Protein AF-A0A848MJF4-F1 (afdb_monomer_lite)

Secondary structure (DSSP, 8-state):
---------------SS-------------HHHHHHHHHHHHHHHHHHHHHHHHHHHHHHHHHHHHHTTSHHHHHHHHHHHHHHHHHHHHHHHHHHHHHHHHHHS---HHHHHHHHHHHHHHHHHHHHHHHHHHHHHT-PPPP--HHHHHHHHHTT-TTHHHHHHHHHHHHHHHHHHHHHH-SSTTTTHHHHHHHHHHHHHHHHHHHHHHHHHHHHHHHHHHHS-TTTTTTTHHHHHT-SSHHHHHHHHHHHHHHHHHHHHHHHHHHHHHHHHHHHHTS---SHHHHHHHHHHHHHHHHHHHHHHHHHHHHHHHTTPPPHHHHHHTS------HHHHHH---

Radius of gyration: 33.73 Å; chains: 1; bounding box: 68×68×114 Å

Foldseek 3Di:
DDPDDDPDPLPPPPPDPPPDPDDDDDDPPPLVVVLVVLVVCLVVLVVLLVLLLVLLLLLLLLLLLLVCVFPVNLVVVLVVLLVVLVVVLVVLVVVLVVLVVVCVVPDDPVVNVVSVVVSVVSVVVSVLSVVLSVLSVPDDQDGQPSVVLLVCSLLVHSCNLVSLVVSLVSLVVSLVSCCSRPPDHCPPSVVSVVSSVSSVVSSVSVVVQLVVLSVVVVVCVVPPDCPLCVVVVLVLVLQSGSSLNSNSVSVSSVLVSVLSVLVVQLVVLVVLLVVLVPDDPPDPVSVVSNVVSVVSNVVSVVVNVVSVVVVVVSSVDHGPSVVSSPDNDDDDDPVSVVSSPD

Sequence (342 aa):
MDLGRVNFSLVSCELSKVALPVKSNGVEVNADDNRQYIEARAAEWQAKEKIVMRVVREMSAWINAAKCYASPGQEQVLAILLLQYNNKVEQLSREVDAITQQLKNNPSKVDKRRYLNERIRKNCLLTQLINKRIKIKTYDHPGLDIVGLEHAFIYTSPRFFYSLNKIITSLGQFKTFLAAVEMEAGFFSGPLNTLIVQMEKLKSEWQSMVEKSCQSNKTIQQKMPGAYFKKYDSYLQKASGSIDLLYRHSKALNDFKEYNSLCFELSRTKENYHNVRQLRDKSPHLRTLKSKLLNDYLLADAKLVEQNEKWQKNLEEPGLIASLVAKPSYMVSRRGKQLLQC

Organism: NCBI:txid2703884

Structure (mmCIF, N/CA/C/O backbone):
data_AF-A0A848MJF4-F1
#
_entry.id   AF-A0A848MJF4-F1
#
loop_
_atom_site.group_PDB
_atom_site.id
_atom_site.type_symbol
_atom_site.label_atom_id
_atom_site.label_alt_id
_atom_site.label_comp_id
_atom_site.label_asym_id
_atom_site.label_entity_id
_atom_site.label_seq_id
_atom_site.pdbx_PDB_ins_code
_atom_site.Cartn_x
_atom_site.Cartn_y
_atom_site.Cartn_z
_atom_site.occupancy
_atom_site.B_iso_or_equiv
_atom_site.auth_seq_id
_atom_site.auth_comp_id
_atom_site.auth_asym_id
_atom_site.auth_atom_id
_atom_site.pdbx_PDB_model_num
ATOM 1 N N . MET A 1 1 ? -1.166 41.843 13.315 1.00 33.97 1 MET A N 1
ATOM 2 C CA . MET A 1 1 ? -1.216 40.444 13.782 1.00 33.97 1 MET A CA 1
ATOM 3 C C . MET A 1 1 ? -0.861 39.569 12.602 1.00 33.97 1 MET A C 1
ATOM 5 O O . MET A 1 1 ? -1.580 39.575 11.610 1.00 33.97 1 MET A O 1
ATOM 9 N N . ASP A 1 2 ? 0.308 38.947 12.688 1.00 25.39 2 ASP A N 1
ATOM 10 C CA . ASP A 1 2 ? 0.942 38.163 11.636 1.00 25.39 2 ASP A CA 1
ATOM 11 C C . ASP A 1 2 ? 0.145 36.906 11.281 1.00 25.39 2 ASP A C 1
ATOM 13 O O . ASP A 1 2 ? -0.030 36.002 12.097 1.00 25.39 2 ASP A O 1
ATOM 17 N N . LEU A 1 3 ? -0.299 36.829 10.027 1.00 26.45 3 LEU A N 1
ATOM 18 C CA . LEU A 1 3 ? -0.719 35.582 9.401 1.00 26.45 3 LEU A CA 1
ATOM 19 C C . LEU A 1 3 ? 0.539 34.882 8.884 1.00 26.45 3 LEU A C 1
ATOM 21 O O . LEU A 1 3 ? 1.062 35.202 7.815 1.00 26.45 3 LEU A O 1
ATOM 25 N N . GLY A 1 4 ? 1.041 33.944 9.687 1.00 25.25 4 GLY A N 1
ATOM 26 C CA . GLY A 1 4 ? 2.182 33.101 9.357 1.00 25.25 4 GLY A CA 1
ATOM 27 C C . GLY A 1 4 ? 1.979 32.380 8.026 1.00 25.25 4 GLY A C 1
ATOM 28 O O . GLY A 1 4 ? 1.152 31.477 7.903 1.00 25.25 4 GLY A O 1
ATOM 29 N N . ARG A 1 5 ? 2.769 32.780 7.025 1.00 27.08 5 ARG A N 1
ATOM 30 C CA . ARG A 1 5 ? 2.971 32.044 5.776 1.00 27.08 5 ARG A CA 1
ATOM 31 C C . ARG A 1 5 ? 3.557 30.674 6.110 1.00 27.08 5 ARG A C 1
ATOM 33 O O . ARG A 1 5 ? 4.750 30.548 6.374 1.00 27.08 5 ARG A O 1
ATOM 40 N N . VAL A 1 6 ? 2.723 29.641 6.078 1.00 27.14 6 VAL A N 1
ATOM 41 C CA . VAL A 1 6 ? 3.194 28.257 6.030 1.00 27.14 6 VAL A CA 1
ATOM 42 C C . VAL A 1 6 ? 3.742 28.023 4.624 1.00 27.14 6 VAL A C 1
ATOM 44 O O . VAL A 1 6 ? 2.990 27.935 3.654 1.00 27.14 6 VAL A O 1
ATOM 47 N N . ASN A 1 7 ? 5.069 27.974 4.518 1.00 25.70 7 ASN A N 1
ATOM 48 C CA . ASN A 1 7 ? 5.786 27.527 3.329 1.00 25.70 7 ASN A CA 1
ATOM 49 C C . ASN A 1 7 ? 5.421 26.064 3.045 1.00 25.70 7 ASN A C 1
ATOM 51 O O . ASN A 1 7 ? 5.999 25.144 3.619 1.00 25.70 7 ASN A O 1
ATOM 55 N N . PHE A 1 8 ? 4.469 25.843 2.143 1.00 28.97 8 PHE A N 1
ATOM 56 C CA . PHE A 1 8 ? 4.278 24.543 1.515 1.00 28.97 8 PHE A CA 1
ATOM 57 C C . PHE A 1 8 ? 5.322 24.393 0.409 1.00 28.97 8 PHE A C 1
ATOM 59 O O . PHE A 1 8 ? 5.100 24.815 -0.725 1.00 28.97 8 PHE A O 1
ATOM 66 N N . SER A 1 9 ? 6.462 23.772 0.721 1.00 28.67 9 SER A N 1
ATOM 67 C CA . SER A 1 9 ? 7.342 23.196 -0.300 1.00 28.67 9 SER A CA 1
ATOM 68 C C . SER A 1 9 ? 6.664 21.960 -0.899 1.00 28.67 9 SER A C 1
ATOM 70 O O . SER A 1 9 ? 7.014 20.810 -0.640 1.00 28.67 9 SER A O 1
ATOM 72 N N . LEU A 1 10 ? 5.636 22.205 -1.709 1.00 32.19 10 LEU A N 1
ATOM 73 C CA . LEU A 1 10 ? 5.145 21.233 -2.668 1.00 32.19 10 LEU A CA 1
ATOM 74 C C . LEU A 1 10 ? 6.291 20.973 -3.642 1.00 32.19 10 LEU A C 1
ATOM 76 O O . LEU A 1 10 ? 6.633 21.820 -4.461 1.00 32.19 10 LEU A O 1
ATOM 80 N N . VAL A 1 11 ? 6.886 19.786 -3.557 1.00 33.59 11 VAL A N 1
ATOM 81 C CA . VAL A 1 11 ? 7.708 19.228 -4.633 1.00 33.59 11 VAL A CA 1
ATOM 82 C C . VAL A 1 11 ? 6.753 18.846 -5.768 1.00 33.59 11 VAL A C 1
ATOM 84 O O . VAL A 1 11 ? 6.509 17.677 -6.053 1.00 33.59 11 VAL A O 1
ATOM 87 N N . SER A 1 12 ? 6.132 19.847 -6.390 1.00 33.62 12 SER A N 1
ATOM 88 C CA . SER A 1 12 ? 5.582 19.712 -7.726 1.00 33.62 12 SER A CA 1
ATOM 89 C C . SER A 1 12 ? 6.777 19.654 -8.660 1.00 33.62 12 SER A C 1
ATOM 91 O O . SER A 1 12 ? 7.536 20.613 -8.783 1.00 33.62 12 SER A O 1
ATOM 93 N N . CYS A 1 13 ? 6.977 18.507 -9.301 1.00 37.25 13 CYS A N 1
ATOM 94 C CA . CYS A 1 13 ? 7.811 18.451 -10.486 1.00 37.25 13 CYS A CA 1
ATOM 95 C C . CYS A 1 13 ? 7.109 19.344 -11.521 1.00 37.25 13 CYS A C 1
ATOM 97 O O . CYS A 1 13 ? 6.114 18.923 -12.105 1.00 37.25 13 CYS A O 1
ATOM 99 N N . GLU A 1 14 ? 7.535 20.603 -11.650 1.00 31.67 14 GLU A N 1
ATOM 100 C CA . GLU A 1 14 ? 6.996 21.564 -12.615 1.00 31.67 14 GLU A CA 1
ATOM 101 C C . GLU A 1 14 ? 7.296 21.070 -14.036 1.00 31.67 14 GLU A C 1
ATOM 103 O O . GLU A 1 14 ? 8.293 21.409 -14.667 1.00 31.67 14 GLU A O 1
ATOM 108 N N . LEU A 1 15 ? 6.422 20.195 -14.525 1.00 36.75 15 LEU A N 1
ATOM 109 C CA . LEU A 1 15 ? 6.343 19.734 -15.900 1.00 36.75 15 LEU A CA 1
ATOM 110 C C . LEU A 1 15 ? 5.411 20.669 -16.664 1.00 36.75 15 LEU A C 1
ATOM 112 O O . LEU A 1 15 ? 4.278 20.324 -16.964 1.00 36.75 15 LEU A O 1
ATOM 116 N N . SER A 1 16 ? 5.876 21.876 -16.959 1.00 30.64 16 SER A N 1
ATOM 117 C CA . SER A 1 16 ? 5.315 22.695 -18.037 1.00 30.64 16 SER A CA 1
ATOM 118 C C . SER A 1 16 ? 6.161 23.952 -18.171 1.00 30.64 16 SER A C 1
ATOM 120 O O . SER A 1 16 ? 6.303 24.671 -17.190 1.00 30.64 16 SER A O 1
ATOM 122 N N . LYS A 1 17 ? 6.635 24.244 -19.389 1.00 30.03 17 LYS A N 1
ATOM 123 C CA . LYS A 1 17 ? 7.375 25.456 -19.817 1.00 30.03 17 LYS A CA 1
ATOM 124 C C . LYS A 1 17 ? 8.900 25.370 -19.927 1.00 30.03 17 LYS A C 1
ATOM 126 O O . LYS A 1 17 ? 9.582 26.375 -19.766 1.00 30.03 17 LYS A O 1
ATOM 131 N N . VAL A 1 18 ? 9.435 24.235 -20.367 1.00 28.94 18 VAL A N 1
ATOM 132 C CA . VAL A 1 18 ? 10.714 24.255 -21.097 1.00 28.94 18 VAL A CA 1
ATOM 133 C C . VAL A 1 18 ? 10.534 23.530 -22.427 1.00 28.94 18 VAL A C 1
ATOM 135 O O . VAL A 1 18 ? 11.016 22.425 -22.639 1.00 28.94 18 VAL A O 1
ATOM 138 N N . ALA A 1 19 ? 9.787 24.160 -23.334 1.00 30.75 19 ALA A N 1
ATOM 139 C CA . ALA A 1 19 ? 9.946 23.887 -24.754 1.00 30.75 19 ALA A CA 1
ATOM 140 C C . ALA A 1 19 ? 11.235 24.594 -25.194 1.00 30.75 19 ALA A C 1
ATOM 142 O O . ALA A 1 19 ? 11.210 25.767 -25.561 1.00 30.75 19 ALA A O 1
ATOM 143 N N . LEU A 1 20 ? 12.378 23.913 -25.081 1.00 27.95 20 LEU A N 1
ATOM 144 C CA . LEU A 1 20 ? 13.601 24.370 -25.735 1.00 27.95 20 LEU A CA 1
ATOM 145 C C . LEU A 1 20 ? 13.600 23.829 -27.169 1.00 27.95 20 LEU A C 1
ATOM 147 O O . LEU A 1 20 ? 13.594 22.608 -27.349 1.00 27.95 20 LEU A O 1
ATOM 151 N N . PRO A 1 21 ? 13.621 24.693 -28.198 1.00 26.38 21 PRO A N 1
ATOM 152 C CA . PRO A 1 21 ? 13.847 24.254 -29.562 1.00 26.38 21 PRO A CA 1
ATOM 153 C C . PRO A 1 21 ? 15.324 23.871 -29.682 1.00 26.38 21 PRO A C 1
ATOM 155 O O . PRO A 1 21 ? 16.189 24.716 -29.913 1.00 26.38 21 PRO A O 1
ATOM 158 N N . VAL A 1 22 ? 15.642 22.594 -29.477 1.00 29.97 22 VAL A N 1
ATOM 159 C CA . VAL A 1 22 ? 17.012 22.106 -29.657 1.00 29.97 22 VAL A CA 1
ATOM 160 C C . VAL A 1 22 ? 17.251 21.903 -31.146 1.00 29.97 22 VAL A C 1
ATOM 162 O O . VAL A 1 22 ? 16.791 20.933 -31.752 1.00 29.97 22 VAL A O 1
ATOM 165 N N . LYS A 1 23 ? 17.978 22.855 -31.738 1.00 25.38 23 LYS A N 1
ATOM 166 C CA . LYS A 1 23 ? 18.562 22.720 -33.070 1.00 25.38 23 LYS A CA 1
ATOM 167 C C . LYS A 1 23 ? 19.463 21.485 -33.092 1.00 25.38 23 LYS A C 1
ATOM 169 O O . LYS A 1 23 ? 20.433 21.377 -32.349 1.00 25.38 23 LYS A O 1
ATOM 174 N N . SER A 1 24 ? 19.076 20.560 -33.958 1.00 35.16 24 SER A N 1
ATOM 175 C CA . SER A 1 24 ? 19.806 19.369 -34.365 1.00 35.16 24 SER A CA 1
ATOM 176 C C . SER A 1 24 ? 21.206 19.730 -34.861 1.00 35.16 24 SER A C 1
ATOM 178 O O . SER A 1 24 ? 21.319 20.294 -35.941 1.00 35.16 24 SER A O 1
ATOM 180 N N . ASN A 1 25 ? 22.237 19.310 -34.131 1.00 28.72 25 ASN A N 1
ATOM 181 C CA . ASN A 1 25 ? 23.501 18.873 -34.715 1.00 28.72 25 ASN A CA 1
ATOM 182 C C . ASN A 1 25 ? 23.791 17.491 -34.131 1.00 28.72 25 ASN A C 1
ATOM 184 O O . ASN A 1 25 ? 23.971 17.342 -32.922 1.00 28.72 25 ASN A O 1
ATOM 188 N N . GLY A 1 26 ? 23.726 16.476 -34.993 1.00 30.98 26 GLY A N 1
ATOM 189 C CA . GLY A 1 26 ? 24.051 15.099 -34.656 1.00 30.98 26 GLY A CA 1
ATOM 190 C C . GLY A 1 26 ? 25.509 15.011 -34.238 1.00 30.98 26 GLY A C 1
ATOM 191 O O . GLY A 1 26 ? 26.400 15.035 -35.076 1.00 30.98 26 GLY A O 1
ATOM 192 N N . VAL A 1 27 ? 25.739 14.934 -32.933 1.00 33.22 27 VAL A N 1
ATOM 193 C CA . VAL A 1 27 ? 26.993 14.422 -32.402 1.00 33.22 27 VAL A CA 1
ATOM 194 C C . VAL A 1 27 ? 26.841 12.909 -32.424 1.00 33.22 27 VAL A C 1
ATOM 196 O O . VAL A 1 27 ? 25.983 12.362 -31.728 1.00 33.22 27 VAL A O 1
ATOM 199 N N . GLU A 1 28 ? 27.633 12.242 -33.259 1.00 40.78 28 GLU A N 1
ATOM 200 C CA . GLU A 1 28 ? 27.992 10.839 -33.066 1.00 40.78 28 GLU A CA 1
ATOM 201 C C . GLU A 1 28 ? 28.654 10.731 -31.688 1.00 40.78 28 GLU A C 1
ATOM 203 O O . GLU A 1 28 ? 29.857 10.908 -31.518 1.00 40.78 28 GLU A O 1
ATOM 208 N N . VAL A 1 29 ? 27.832 10.559 -30.654 1.00 42.88 29 VAL A N 1
ATOM 209 C CA . VAL A 1 29 ? 28.311 10.308 -29.300 1.00 42.88 29 VAL A CA 1
ATOM 210 C C . VAL A 1 29 ? 28.891 8.895 -29.305 1.00 42.88 29 VAL A C 1
ATOM 212 O O . VAL A 1 29 ? 28.173 7.939 -29.600 1.00 42.88 29 VAL A O 1
ATOM 215 N N . ASN A 1 30 ? 30.184 8.800 -29.005 1.00 46.56 30 ASN A N 1
ATOM 216 C CA . ASN A 1 30 ? 31.023 7.603 -28.997 1.00 46.56 30 ASN A CA 1
ATOM 217 C C . ASN A 1 30 ? 30.257 6.338 -28.543 1.00 46.56 30 ASN A C 1
ATOM 219 O O . ASN A 1 30 ? 29.778 6.255 -27.407 1.00 46.56 30 ASN A O 1
ATOM 223 N N . ALA A 1 31 ? 30.092 5.364 -29.442 1.00 50.84 31 ALA A N 1
ATOM 224 C CA . ALA A 1 31 ? 29.256 4.181 -29.207 1.00 50.84 31 ALA A CA 1
ATOM 225 C C . ALA A 1 31 ? 29.753 3.323 -28.024 1.00 50.84 31 ALA A C 1
ATOM 227 O O . ALA A 1 31 ? 28.939 2.729 -27.313 1.00 50.84 31 ALA A O 1
ATOM 228 N N . ASP A 1 32 ? 31.064 3.320 -27.766 1.00 53.34 32 ASP A N 1
ATOM 229 C CA . ASP A 1 32 ? 31.678 2.564 -26.670 1.00 53.34 32 ASP A CA 1
ATOM 230 C C . ASP A 1 32 ? 31.505 3.226 -25.292 1.00 53.34 32 ASP A C 1
ATOM 232 O O . ASP A 1 32 ? 31.155 2.537 -24.332 1.00 53.34 32 ASP A O 1
ATOM 236 N N . ASP A 1 33 ? 31.644 4.553 -25.182 1.00 55.91 33 ASP A N 1
ATOM 237 C CA . ASP A 1 33 ? 31.383 5.281 -23.922 1.00 55.91 33 ASP A CA 1
ATOM 238 C C . ASP A 1 33 ? 29.912 5.141 -23.509 1.00 55.91 33 ASP A C 1
ATOM 240 O O . ASP A 1 33 ? 29.564 4.953 -22.339 1.00 55.91 33 ASP A O 1
ATOM 244 N N . ASN A 1 34 ? 29.038 5.155 -24.514 1.00 57.19 34 ASN A N 1
ATOM 245 C CA . ASN A 1 34 ? 27.616 4.908 -24.367 1.00 57.19 34 ASN A CA 1
ATOM 246 C C . ASN A 1 34 ? 27.330 3.496 -23.867 1.00 57.19 34 ASN A C 1
ATOM 248 O O . ASN A 1 34 ? 26.590 3.311 -22.899 1.00 57.19 34 ASN A O 1
ATOM 252 N N . ARG A 1 35 ? 27.962 2.497 -24.478 1.00 62.12 35 ARG A N 1
ATOM 253 C CA . ARG A 1 35 ? 27.832 1.102 -24.073 1.00 62.12 35 ARG A CA 1
ATOM 254 C C . ARG A 1 35 ? 28.276 0.881 -22.627 1.00 62.12 35 ARG A C 1
ATOM 256 O O . ARG A 1 35 ? 27.504 0.308 -21.862 1.00 62.12 35 ARG A O 1
ATOM 263 N N . GLN A 1 36 ? 29.452 1.368 -22.227 1.00 63.78 36 GLN A N 1
ATOM 264 C CA . GLN A 1 36 ? 29.945 1.208 -20.851 1.00 63.78 36 GLN A CA 1
ATOM 265 C C . GLN A 1 36 ? 29.023 1.879 -19.830 1.00 63.78 36 GLN A C 1
ATOM 267 O O . GLN A 1 36 ? 28.724 1.308 -18.778 1.00 63.78 36 GLN A O 1
ATOM 272 N N . TYR A 1 37 ? 28.507 3.066 -20.154 1.00 67.12 37 TYR A N 1
ATOM 273 C CA . TYR A 1 37 ? 27.539 3.754 -19.309 1.00 67.12 37 TYR A CA 1
ATOM 274 C C . TYR A 1 37 ? 26.239 2.946 -19.141 1.00 67.12 37 TYR A C 1
ATOM 276 O O . TYR A 1 37 ? 25.751 2.779 -18.019 1.00 67.12 37 TYR A O 1
ATOM 284 N N . ILE A 1 38 ? 25.676 2.425 -20.238 1.00 64.94 38 ILE A N 1
ATOM 285 C CA . ILE A 1 38 ? 24.440 1.625 -20.228 1.00 64.94 38 ILE A CA 1
ATOM 286 C C . ILE A 1 38 ? 24.652 0.315 -19.475 1.00 64.94 38 ILE A C 1
ATOM 288 O O . ILE A 1 38 ? 23.820 -0.057 -18.649 1.00 64.94 38 ILE A O 1
ATOM 292 N N . GLU A 1 39 ? 25.759 -0.380 -19.729 1.00 67.69 39 GLU A N 1
ATOM 293 C CA . GLU A 1 39 ? 26.098 -1.634 -19.059 1.00 67.69 39 GLU A CA 1
ATOM 294 C C . GLU A 1 39 ? 26.225 -1.433 -17.545 1.00 67.69 39 GLU A C 1
ATOM 296 O O . GLU A 1 39 ? 25.627 -2.197 -16.782 1.00 67.69 39 GLU A O 1
ATOM 301 N N . ALA A 1 40 ? 26.906 -0.365 -17.115 1.00 68.94 40 ALA A N 1
ATOM 302 C CA . ALA A 1 40 ? 27.084 -0.036 -15.704 1.00 68.94 40 ALA A CA 1
ATOM 303 C C . ALA A 1 40 ? 25.774 0.369 -15.007 1.00 68.94 40 ALA A C 1
ATOM 305 O O . ALA A 1 40 ? 25.590 0.099 -13.819 1.00 68.94 40 ALA A O 1
ATOM 306 N N . ARG A 1 41 ? 24.845 1.019 -15.721 1.00 71.94 41 ARG A N 1
ATOM 307 C CA . ARG A 1 41 ? 23.604 1.549 -15.132 1.00 71.94 41 ARG A CA 1
ATOM 308 C C . ARG A 1 41 ? 22.418 0.597 -15.244 1.00 71.94 41 ARG A C 1
ATOM 310 O O . ARG A 1 41 ? 21.574 0.614 -14.356 1.00 71.94 41 ARG A O 1
ATOM 317 N N . ALA A 1 42 ? 22.339 -0.262 -16.257 1.00 69.12 42 ALA A N 1
ATOM 318 C CA . ALA A 1 42 ? 21.188 -1.148 -16.460 1.00 69.12 42 ALA A CA 1
ATOM 319 C C . ALA A 1 42 ? 20.866 -2.007 -15.223 1.00 69.12 42 ALA A C 1
ATOM 321 O O . ALA A 1 42 ? 19.704 -2.132 -14.847 1.00 69.12 42 ALA A O 1
ATOM 322 N N . ALA A 1 43 ? 21.887 -2.523 -14.529 1.00 70.94 43 ALA A N 1
ATOM 323 C CA . ALA A 1 43 ? 21.695 -3.286 -13.294 1.00 70.94 43 ALA A CA 1
ATOM 324 C C . ALA A 1 43 ? 21.074 -2.443 -12.159 1.00 70.94 43 ALA A C 1
ATOM 326 O O . ALA A 1 43 ? 20.176 -2.907 -11.454 1.00 70.94 43 ALA A O 1
ATOM 327 N N . GLU A 1 44 ? 21.508 -1.187 -12.009 1.00 72.38 44 GLU A N 1
ATOM 328 C CA . GLU A 1 44 ? 20.954 -0.237 -11.034 1.00 72.38 44 GLU A CA 1
ATOM 329 C C . GLU A 1 44 ? 19.469 0.037 -11.314 1.00 72.38 44 GLU A C 1
ATOM 331 O O . GLU A 1 44 ? 18.640 0.046 -10.404 1.00 72.38 44 GLU A O 1
ATOM 336 N N . TRP A 1 45 ? 19.114 0.235 -12.581 1.00 72.50 45 TRP A N 1
ATOM 337 C CA . TRP A 1 45 ? 17.744 0.532 -12.989 1.00 72.50 45 TRP A CA 1
ATOM 338 C C . TRP A 1 45 ? 16.814 -0.679 -12.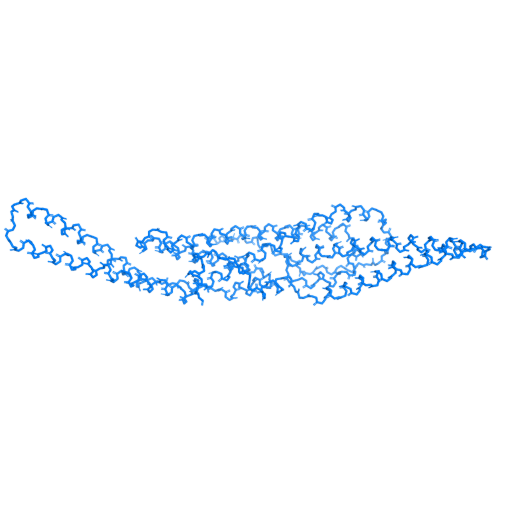881 1.00 72.50 45 TRP A C 1
ATOM 340 O O . TRP A 1 45 ? 15.713 -0.537 -12.356 1.00 72.50 45 TRP A O 1
ATOM 350 N N . GLN A 1 46 ? 17.281 -1.883 -13.216 1.00 74.50 46 GLN A N 1
ATOM 351 C CA . GLN A 1 46 ? 16.534 -3.124 -12.966 1.00 74.50 46 GLN A CA 1
ATOM 352 C C . GLN A 1 46 ? 16.220 -3.330 -11.482 1.00 74.50 46 GLN A C 1
ATOM 354 O O . GLN A 1 46 ? 15.122 -3.761 -11.119 1.00 74.50 46 GLN A O 1
ATOM 359 N N . ALA A 1 47 ? 17.174 -3.016 -10.601 1.00 76.25 47 ALA A N 1
ATOM 360 C CA . ALA A 1 47 ? 16.923 -3.048 -9.167 1.00 76.25 47 ALA A CA 1
ATOM 361 C C . ALA A 1 47 ? 15.828 -2.039 -8.774 1.00 76.25 47 ALA A C 1
ATOM 363 O O . ALA A 1 47 ? 14.943 -2.378 -7.984 1.00 76.25 47 ALA A O 1
ATOM 364 N N . LYS A 1 48 ? 15.826 -0.835 -9.370 1.00 74.81 48 LYS A N 1
ATOM 365 C CA . LYS A 1 48 ? 14.765 0.168 -9.164 1.00 74.81 48 LYS A CA 1
ATOM 366 C C . LYS A 1 48 ? 13.406 -0.328 -9.650 1.00 74.81 48 LYS A C 1
ATOM 368 O O . LYS A 1 48 ? 12.439 -0.188 -8.912 1.00 74.81 48 LYS A O 1
ATOM 373 N N . GLU A 1 49 ? 13.318 -0.951 -10.822 1.00 82.25 49 GLU A N 1
ATOM 374 C CA . GLU A 1 49 ? 12.066 -1.526 -11.330 1.00 82.25 49 GLU A CA 1
ATOM 375 C C . GLU A 1 49 ? 11.472 -2.555 -10.370 1.00 82.25 49 GLU A C 1
ATOM 377 O O . GLU A 1 49 ? 10.299 -2.454 -10.017 1.00 82.25 49 GLU A O 1
ATOM 382 N N . LYS A 1 50 ? 12.276 -3.508 -9.880 1.00 82.50 50 LYS A N 1
ATOM 383 C CA . LYS A 1 50 ? 11.802 -4.513 -8.913 1.00 82.50 50 LYS A CA 1
ATOM 384 C C . LYS A 1 50 ? 11.248 -3.868 -7.642 1.00 82.50 50 LYS A C 1
ATOM 386 O O . LYS A 1 50 ? 10.211 -4.300 -7.138 1.00 82.50 50 LYS A O 1
ATOM 391 N N . ILE A 1 51 ? 11.921 -2.832 -7.138 1.00 83.44 51 ILE A N 1
ATOM 392 C CA . ILE A 1 51 ? 11.473 -2.076 -5.962 1.00 83.44 51 ILE A CA 1
ATOM 393 C C . ILE A 1 51 ? 10.155 -1.353 -6.261 1.00 83.44 51 ILE A C 1
ATOM 395 O O . ILE A 1 51 ? 9.213 -1.483 -5.484 1.00 83.44 51 ILE A O 1
ATOM 399 N N . VAL A 1 52 ? 10.055 -0.659 -7.397 1.00 83.81 52 VAL A N 1
ATOM 400 C CA . VAL A 1 52 ? 8.834 0.045 -7.817 1.00 83.81 52 VAL A CA 1
ATOM 401 C C . VAL A 1 52 ? 7.657 -0.927 -7.927 1.00 83.81 52 VAL A C 1
ATOM 403 O O . VAL A 1 52 ? 6.611 -0.696 -7.324 1.00 83.81 52 VAL A O 1
ATOM 406 N N . MET A 1 53 ? 7.845 -2.055 -8.615 1.00 84.19 53 MET A N 1
ATOM 407 C CA . MET A 1 53 ? 6.832 -3.105 -8.762 1.00 84.19 53 MET A CA 1
ATOM 408 C C . MET A 1 53 ? 6.350 -3.637 -7.410 1.00 84.19 53 MET A C 1
ATOM 410 O O . MET A 1 53 ? 5.147 -3.807 -7.209 1.00 84.19 53 MET A O 1
ATOM 414 N N . ARG A 1 54 ? 7.278 -3.899 -6.478 1.00 87.25 54 ARG A N 1
ATOM 415 C CA . ARG A 1 54 ? 6.951 -4.350 -5.120 1.00 87.25 54 ARG A CA 1
ATOM 416 C C . ARG A 1 54 ? 6.099 -3.313 -4.396 1.00 87.25 54 ARG A C 1
ATOM 418 O O . ARG A 1 54 ? 5.010 -3.643 -3.939 1.00 87.25 54 ARG A O 1
ATOM 425 N N . VAL A 1 55 ? 6.576 -2.072 -4.318 1.00 86.31 55 VAL A N 1
ATOM 426 C CA . VAL A 1 55 ? 5.913 -1.020 -3.538 1.00 86.31 55 VAL A CA 1
ATOM 427 C C . VAL A 1 55 ? 4.531 -0.694 -4.103 1.00 86.31 55 VAL A C 1
ATOM 429 O O . VAL A 1 55 ? 3.590 -0.542 -3.332 1.00 86.31 55 VAL A O 1
ATOM 432 N N . VAL A 1 56 ? 4.366 -0.645 -5.431 1.00 86.12 56 VAL A N 1
ATOM 433 C CA . VAL A 1 56 ? 3.052 -0.422 -6.063 1.00 86.12 56 VAL A CA 1
ATOM 434 C C . VAL A 1 56 ? 2.079 -1.558 -5.725 1.00 86.12 56 VAL A C 1
ATOM 436 O O . VAL A 1 56 ? 0.939 -1.293 -5.347 1.00 86.12 56 VAL A O 1
ATOM 439 N N . ARG A 1 57 ? 2.516 -2.823 -5.799 1.00 84.06 57 ARG A N 1
ATOM 440 C CA . ARG A 1 57 ? 1.668 -3.975 -5.440 1.00 84.06 57 ARG A CA 1
ATOM 441 C C . ARG A 1 57 ? 1.266 -3.957 -3.971 1.00 84.06 57 ARG A C 1
ATOM 443 O O . ARG A 1 57 ? 0.089 -4.112 -3.658 1.00 84.06 57 ARG A O 1
ATOM 450 N N . GLU A 1 58 ? 2.231 -3.751 -3.081 1.00 85.19 58 GLU A N 1
ATOM 451 C CA . GLU A 1 58 ? 1.978 -3.704 -1.642 1.00 85.19 58 GLU A CA 1
ATOM 452 C C . GLU A 1 58 ? 1.044 -2.539 -1.293 1.00 85.19 58 GLU A C 1
ATOM 454 O O . GLU A 1 58 ? 0.056 -2.743 -0.593 1.00 85.19 58 GLU A O 1
ATOM 459 N N . MET A 1 59 ? 1.277 -1.345 -1.848 1.00 87.31 59 MET A N 1
ATOM 460 C CA . MET A 1 59 ? 0.402 -0.190 -1.633 1.00 87.31 59 MET A CA 1
ATOM 461 C C . MET A 1 59 ? -1.033 -0.468 -2.100 1.00 87.31 59 MET A C 1
ATOM 463 O O . MET A 1 59 ? -1.974 -0.195 -1.361 1.00 87.31 59 MET A O 1
ATOM 467 N N . SER A 1 60 ? -1.219 -1.074 -3.278 1.00 84.56 60 SER A N 1
ATOM 468 C CA . SER A 1 60 ? -2.550 -1.463 -3.766 1.00 84.56 60 SER A CA 1
ATOM 469 C C . SER A 1 60 ? -3.254 -2.446 -2.822 1.00 84.56 60 SER A C 1
ATOM 471 O O . SER A 1 60 ? -4.434 -2.270 -2.509 1.00 84.56 60 SER A O 1
ATOM 473 N N . ALA A 1 61 ? -2.533 -3.449 -2.313 1.00 81.62 61 ALA A N 1
ATOM 474 C CA . ALA A 1 61 ? -3.080 -4.409 -1.358 1.00 81.62 61 ALA A CA 1
ATOM 475 C C . ALA A 1 61 ? -3.539 -3.731 -0.056 1.00 81.62 61 ALA A C 1
ATOM 477 O O . ALA A 1 61 ? -4.625 -4.024 0.444 1.00 81.62 61 ALA A O 1
ATOM 478 N N . TRP A 1 62 ? -2.759 -2.784 0.469 1.00 85.44 62 TRP A N 1
ATOM 479 C CA . TRP A 1 62 ? -3.121 -2.070 1.694 1.00 85.44 62 TRP A CA 1
ATOM 480 C C . TRP A 1 62 ? -4.230 -1.039 1.499 1.00 85.44 62 TRP A C 1
ATOM 482 O O . TRP A 1 62 ? -5.057 -0.885 2.393 1.00 85.44 62 TRP A O 1
ATOM 492 N N . ILE A 1 63 ? -4.316 -0.387 0.336 1.00 85.62 63 ILE A N 1
ATOM 493 C CA . ILE A 1 63 ? -5.467 0.464 -0.003 1.00 85.62 63 ILE A CA 1
ATOM 494 C C . ILE A 1 63 ? -6.753 -0.374 -0.024 1.00 85.62 63 ILE A C 1
ATOM 496 O O . ILE A 1 63 ? -7.761 0.031 0.554 1.00 85.62 63 ILE A O 1
ATOM 500 N N . ASN A 1 64 ? -6.708 -1.578 -0.601 1.00 81.62 64 ASN A N 1
ATOM 501 C CA . ASN A 1 64 ? -7.838 -2.507 -0.554 1.00 81.62 64 ASN A CA 1
ATOM 502 C C . ASN A 1 64 ? -8.166 -2.955 0.876 1.00 81.62 64 ASN A C 1
ATOM 504 O O . ASN A 1 64 ? -9.334 -3.000 1.242 1.00 81.62 64 ASN A O 1
ATOM 508 N N . ALA A 1 65 ? -7.166 -3.223 1.718 1.00 81.38 65 ALA A N 1
ATOM 509 C CA . ALA A 1 65 ? -7.413 -3.521 3.128 1.00 81.38 65 ALA A CA 1
ATOM 510 C C . ALA A 1 65 ? -8.047 -2.330 3.873 1.00 81.38 65 ALA A C 1
ATOM 512 O O . ALA A 1 65 ? -8.933 -2.523 4.702 1.00 81.38 65 ALA A O 1
ATOM 513 N N . ALA A 1 66 ? -7.655 -1.095 3.550 1.00 84.44 66 ALA A N 1
ATOM 514 C CA . ALA A 1 66 ? -8.257 0.111 4.114 1.00 84.44 66 ALA A CA 1
ATOM 515 C C . ALA A 1 66 ? -9.729 0.296 3.698 1.00 84.44 66 ALA A C 1
ATOM 517 O O . ALA A 1 66 ? -10.500 0.842 4.488 1.00 84.44 66 ALA A O 1
ATOM 518 N N . LYS A 1 67 ? -10.162 -0.216 2.530 1.00 82.81 67 LYS A N 1
ATOM 519 C CA . LYS A 1 67 ? -11.592 -0.249 2.145 1.00 82.81 67 LYS A CA 1
ATOM 520 C C . LYS A 1 67 ? -12.455 -0.988 3.151 1.00 82.81 67 LYS A C 1
ATOM 522 O O . LYS A 1 67 ? -13.567 -0.552 3.418 1.00 82.81 67 LYS A O 1
ATOM 527 N N . CYS A 1 68 ? -11.940 -2.067 3.733 1.00 79.19 68 CYS A N 1
ATOM 528 C CA . CYS A 1 68 ? -12.663 -2.814 4.758 1.00 79.19 68 CYS A CA 1
ATOM 529 C C . CYS A 1 68 ? -12.869 -2.028 6.056 1.00 79.19 68 CYS A C 1
ATOM 531 O O . CYS A 1 68 ? -13.674 -2.418 6.892 1.00 79.19 68 CYS A O 1
ATOM 533 N N . TYR A 1 69 ? -12.184 -0.898 6.213 1.00 79.19 69 TYR A N 1
ATOM 534 C CA . TYR A 1 69 ? -12.402 0.049 7.297 1.00 79.19 69 TYR A CA 1
ATOM 535 C C . TYR A 1 69 ? -13.090 1.332 6.815 1.00 79.19 69 TYR A C 1
ATOM 537 O O . TYR A 1 69 ? -13.109 2.316 7.549 1.00 79.19 69 TYR A O 1
ATOM 545 N N . ALA A 1 70 ? -13.659 1.357 5.604 1.00 80.56 70 ALA A N 1
ATOM 546 C CA . ALA A 1 70 ? -14.597 2.406 5.210 1.00 80.56 70 ALA A CA 1
ATOM 547 C C . ALA A 1 70 ? -15.885 2.306 6.046 1.00 80.56 70 ALA A C 1
ATOM 549 O O . ALA A 1 70 ? -16.092 1.312 6.744 1.00 80.56 70 ALA A O 1
ATOM 550 N N . SER A 1 71 ? -16.754 3.320 5.979 1.00 77.69 71 SER A N 1
ATOM 551 C CA . SER A 1 71 ? -17.934 3.438 6.853 1.00 77.69 71 SER A CA 1
ATOM 552 C C . SER A 1 71 ? -18.737 2.135 7.027 1.00 77.69 71 SER A C 1
ATOM 554 O O . SER A 1 71 ? -18.914 1.741 8.179 1.00 77.69 71 SER A O 1
ATOM 556 N N . PRO A 1 72 ? -19.084 1.368 5.966 1.00 81.12 72 PRO A N 1
ATOM 557 C CA . PRO A 1 72 ? -19.816 0.107 6.137 1.00 81.12 72 PRO A CA 1
ATOM 558 C C . PRO A 1 72 ? -19.070 -0.936 6.983 1.00 81.12 72 PRO A C 1
ATOM 560 O O . PRO A 1 72 ? -19.675 -1.670 7.759 1.00 81.12 72 PRO A O 1
ATOM 563 N N . GLY A 1 73 ? -17.745 -1.009 6.859 1.00 82.88 73 GLY A N 1
ATOM 564 C CA . GLY A 1 73 ? -16.927 -1.928 7.648 1.00 82.88 73 GLY A CA 1
ATOM 565 C C . GLY A 1 73 ? -16.735 -1.465 9.093 1.00 82.88 73 GLY A C 1
ATOM 566 O O . GLY A 1 73 ? -16.760 -2.284 10.013 1.00 82.88 73 GLY A O 1
ATOM 567 N N . GLN A 1 74 ? -16.615 -0.152 9.333 1.00 85.50 74 GLN A N 1
ATOM 568 C CA . GLN A 1 74 ? -16.578 0.380 10.703 1.00 85.50 74 GLN A CA 1
ATOM 569 C C . GLN A 1 74 ? -17.891 0.093 11.434 1.00 85.50 74 GLN A C 1
ATOM 571 O O . GLN A 1 74 ? -17.859 -0.397 12.560 1.00 85.50 74 GLN A O 1
ATOM 576 N N . GLU A 1 75 ? -19.035 0.310 10.783 1.00 86.75 75 GLU A N 1
ATOM 577 C CA . GLU A 1 75 ? -20.357 -0.006 11.333 1.00 86.75 75 GLU A CA 1
ATOM 578 C C . GLU A 1 75 ? -20.473 -1.479 11.754 1.00 86.75 75 GLU A C 1
ATOM 580 O O . GLU A 1 75 ? -20.939 -1.771 12.857 1.00 86.75 75 GLU A O 1
ATOM 585 N N . GLN A 1 76 ? -19.980 -2.410 10.930 1.00 86.62 76 GLN A N 1
ATOM 586 C CA . GLN A 1 76 ? -19.963 -3.838 11.262 1.00 86.62 76 GLN A CA 1
ATOM 587 C C . GLN A 1 76 ? -19.123 -4.136 12.511 1.00 86.62 76 GLN A C 1
ATOM 589 O O . GLN A 1 76 ? -19.576 -4.855 13.406 1.00 86.62 76 GLN A O 1
ATOM 594 N N . VAL A 1 77 ? -17.923 -3.557 12.619 1.00 88.69 77 VAL A N 1
ATOM 595 C CA . VAL A 1 77 ? -17.064 -3.716 13.806 1.00 88.69 77 VAL A CA 1
ATOM 596 C C . VAL A 1 77 ? -17.760 -3.184 15.063 1.00 88.69 77 VAL A C 1
ATOM 598 O O . VAL A 1 77 ? -17.765 -3.852 16.102 1.00 88.69 77 VAL A O 1
ATOM 601 N N . LEU A 1 78 ? -18.389 -2.008 14.977 1.00 91.00 78 LEU A N 1
ATOM 602 C CA . LEU A 1 78 ? -19.127 -1.411 16.094 1.00 91.00 78 LEU A CA 1
ATOM 603 C C . LEU A 1 78 ? -20.340 -2.266 16.491 1.00 91.00 78 LEU A C 1
ATOM 605 O O . LEU A 1 78 ? -20.585 -2.455 17.684 1.00 91.00 78 LEU A O 1
ATOM 609 N N . ALA A 1 79 ? -21.065 -2.832 15.523 1.00 90.25 79 ALA A N 1
ATOM 610 C CA . ALA A 1 79 ? -22.190 -3.730 15.775 1.00 90.25 79 ALA A CA 1
ATOM 611 C C . ALA A 1 79 ? -21.755 -5.011 16.506 1.00 90.25 79 ALA A C 1
ATOM 613 O O . ALA A 1 79 ? -22.402 -5.413 17.478 1.00 90.25 79 ALA A O 1
ATOM 614 N N . ILE A 1 80 ? -20.629 -5.613 16.103 1.00 91.19 80 ILE A N 1
ATOM 615 C CA . ILE A 1 80 ? -20.052 -6.780 16.787 1.00 91.19 80 ILE A CA 1
ATOM 616 C C . ILE A 1 80 ? -19.695 -6.426 18.234 1.00 91.19 80 ILE A C 1
ATOM 618 O O . ILE A 1 80 ? -20.078 -7.151 19.154 1.00 91.19 80 ILE A O 1
ATOM 622 N N . LEU A 1 81 ? -19.015 -5.297 18.460 1.00 91.81 81 LEU A N 1
ATOM 623 C CA . LEU A 1 81 ? -18.692 -4.836 19.812 1.00 91.81 81 LEU A CA 1
ATOM 624 C C . LEU A 1 81 ? -19.959 -4.642 20.652 1.00 91.81 81 LEU A C 1
ATOM 626 O O . LEU A 1 81 ? -20.035 -5.145 21.773 1.00 91.81 81 LEU A O 1
ATOM 630 N N . LEU A 1 82 ? -20.980 -3.965 20.117 1.00 94.25 82 LEU A N 1
ATOM 631 C CA . LEU A 1 82 ? -22.250 -3.756 20.818 1.00 94.25 82 LEU A CA 1
ATOM 632 C C . LEU A 1 82 ? -22.922 -5.072 21.206 1.00 94.25 82 LEU A C 1
ATOM 634 O O . LEU A 1 82 ? -23.409 -5.183 22.332 1.00 94.25 82 LEU A O 1
ATOM 638 N N . LEU A 1 83 ? -22.928 -6.064 20.313 1.00 93.50 83 LEU A N 1
ATOM 639 C CA . LEU A 1 83 ? -23.477 -7.388 20.596 1.00 93.50 83 LEU A CA 1
ATOM 640 C C . LEU A 1 83 ? -22.733 -8.062 21.752 1.00 93.50 83 LEU A C 1
ATOM 642 O O . LEU A 1 83 ? -23.363 -8.527 22.702 1.00 93.50 83 LEU A O 1
ATOM 646 N N . GLN A 1 84 ? -21.399 -8.059 21.713 1.00 91.81 84 GLN A N 1
ATOM 647 C CA . GLN A 1 84 ? -20.597 -8.616 22.798 1.00 91.81 84 GLN A CA 1
ATOM 648 C C . GLN A 1 84 ? -20.916 -7.901 24.129 1.00 91.81 84 GLN A C 1
ATOM 650 O O . GLN A 1 84 ? -21.078 -8.557 25.161 1.00 91.81 84 G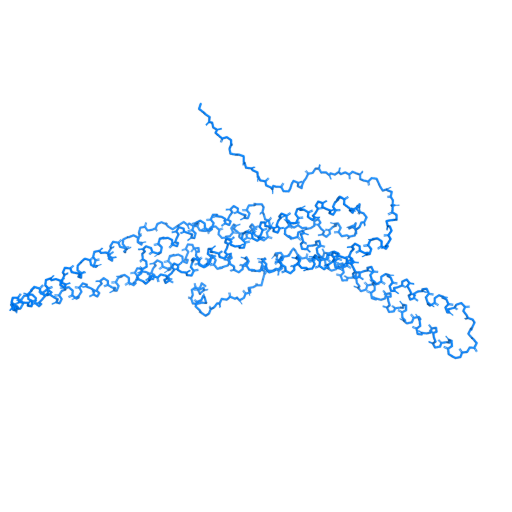LN A O 1
ATOM 655 N N . TYR A 1 85 ? -21.013 -6.562 24.125 1.00 94.12 85 TYR A N 1
ATOM 656 C CA . TYR A 1 85 ? -21.309 -5.778 25.331 1.00 94.12 85 TYR A CA 1
ATOM 657 C C . TYR A 1 85 ? -22.701 -6.080 25.878 1.00 94.12 85 TYR A C 1
ATOM 659 O O . TYR A 1 85 ? -22.853 -6.220 27.090 1.00 94.12 85 TYR A O 1
ATOM 667 N N . ASN A 1 86 ? -23.706 -6.194 25.006 1.00 93.00 86 ASN A N 1
ATOM 668 C CA . ASN A 1 86 ? -25.068 -6.545 25.404 1.00 93.00 86 ASN A CA 1
ATOM 669 C C . ASN A 1 86 ? -25.079 -7.899 26.129 1.00 93.00 86 ASN A C 1
ATOM 671 O O . ASN A 1 86 ? -25.571 -7.976 27.254 1.00 93.00 86 ASN A O 1
ATOM 675 N N . ASN A 1 87 ? -24.438 -8.916 25.545 1.00 94.38 87 ASN A N 1
ATOM 676 C CA . ASN A 1 87 ? -24.354 -10.252 26.137 1.00 94.38 87 ASN A CA 1
ATOM 677 C C . ASN A 1 87 ? -23.642 -10.228 27.498 1.00 94.38 87 ASN A C 1
ATOM 679 O O . ASN A 1 87 ? -24.093 -10.859 28.456 1.00 94.38 87 ASN A O 1
ATOM 683 N N . LYS A 1 88 ? -22.535 -9.480 27.616 1.00 94.25 88 LYS A N 1
ATOM 684 C CA . LYS A 1 88 ? -21.758 -9.435 28.861 1.00 94.25 88 LYS A CA 1
ATOM 685 C C . LYS A 1 88 ? -22.460 -8.667 29.979 1.00 94.25 88 LYS A C 1
ATOM 687 O O . LYS A 1 88 ? -22.396 -9.088 31.133 1.00 94.25 88 LYS A O 1
ATOM 692 N N . VAL A 1 89 ? -23.126 -7.561 29.647 1.00 94.06 89 VAL A N 1
ATOM 693 C CA . VAL A 1 89 ? -23.935 -6.793 30.603 1.00 94.06 89 VAL A CA 1
ATOM 694 C C . VAL A 1 89 ? -25.095 -7.646 31.105 1.00 94.06 89 VAL A C 1
ATOM 696 O O . VAL A 1 89 ? -25.298 -7.721 32.310 1.00 94.06 89 VAL A O 1
ATOM 699 N N . GLU A 1 90 ? -25.805 -8.339 30.215 1.00 94.38 90 GLU A N 1
ATOM 700 C CA . GLU A 1 90 ? -26.912 -9.213 30.605 1.00 94.38 90 GLU A CA 1
ATOM 701 C C . GLU A 1 90 ? -26.450 -10.357 31.520 1.00 94.38 90 GLU A C 1
ATOM 703 O O . GLU A 1 90 ? -27.068 -10.607 32.557 1.00 94.38 90 GLU A O 1
ATOM 708 N N . GLN A 1 91 ? -25.322 -10.998 31.192 1.00 95.31 91 GLN A N 1
ATOM 709 C CA . GLN A 1 91 ? -24.711 -12.015 32.048 1.00 95.31 91 GLN A CA 1
ATOM 710 C C . GLN A 1 91 ? -24.408 -11.462 33.452 1.00 95.31 91 GLN A C 1
ATOM 712 O O . GLN A 1 91 ? -24.808 -12.058 34.452 1.00 95.31 91 GLN A O 1
ATOM 717 N N . LEU A 1 92 ? -23.714 -10.323 33.540 1.00 94.81 92 LEU A N 1
ATOM 718 C CA . LEU A 1 92 ? -23.322 -9.731 34.822 1.00 94.81 92 LEU A CA 1
ATOM 719 C C . LEU A 1 92 ? -24.523 -9.262 35.646 1.00 94.81 92 LEU A C 1
ATOM 721 O O . LEU A 1 92 ? -24.499 -9.420 36.865 1.00 94.81 92 LEU A O 1
ATOM 725 N N . SER A 1 93 ? -25.575 -8.744 35.009 1.00 93.69 93 SER A N 1
ATOM 726 C CA . SER A 1 93 ? -26.822 -8.390 35.695 1.00 93.69 93 SER A CA 1
ATOM 727 C C . SER A 1 93 ? -27.441 -9.607 36.386 1.00 93.69 93 SER A C 1
ATOM 729 O O . SER A 1 93 ? -27.705 -9.555 37.585 1.00 93.69 93 SER A O 1
ATOM 731 N N . ARG A 1 94 ? -27.560 -10.744 35.682 1.00 95.94 94 ARG A N 1
ATOM 732 C CA . ARG A 1 94 ? -28.075 -11.996 36.271 1.00 95.94 94 ARG A CA 1
ATOM 733 C C . ARG A 1 94 ? -27.209 -12.486 37.436 1.00 95.94 94 ARG A C 1
ATOM 735 O O . ARG A 1 94 ? -27.726 -12.961 38.444 1.00 95.94 94 ARG A O 1
ATOM 742 N N . GLU A 1 95 ? -25.887 -12.355 37.324 1.00 94.81 95 GLU A N 1
ATOM 743 C CA . GLU A 1 95 ? -24.960 -12.708 38.404 1.00 94.81 95 GLU A CA 1
ATOM 744 C C . GLU A 1 95 ? -25.115 -11.797 39.637 1.00 94.81 95 GLU A C 1
ATOM 746 O O . GLU A 1 95 ? -25.040 -12.277 40.769 1.00 94.81 95 GLU A O 1
ATOM 751 N N . VAL A 1 96 ? -25.343 -10.494 39.442 1.00 94.19 96 VAL A N 1
ATOM 752 C CA . VAL A 1 96 ? -25.626 -9.537 40.527 1.00 94.19 96 VAL A CA 1
ATOM 753 C C . VAL A 1 96 ? -26.959 -9.853 41.205 1.00 94.19 96 VAL A C 1
ATOM 755 O O . VAL A 1 96 ? -27.042 -9.802 42.438 1.00 94.19 96 VAL A O 1
ATOM 758 N N . ASP A 1 97 ? -27.984 -10.216 40.437 1.00 93.75 97 ASP A N 1
ATOM 759 C CA . ASP A 1 97 ? -29.288 -10.615 40.969 1.00 93.75 97 ASP A CA 1
ATOM 760 C C . ASP A 1 97 ? -29.177 -11.891 41.809 1.00 93.75 97 ASP A C 1
ATOM 762 O O . ASP A 1 97 ? -29.696 -11.942 42.927 1.00 93.75 97 ASP A O 1
ATOM 766 N N . ALA A 1 98 ? -28.413 -12.883 41.342 1.00 93.75 98 ALA A N 1
ATOM 767 C CA . ALA A 1 98 ? -28.141 -14.107 42.095 1.00 93.75 98 ALA A CA 1
ATOM 768 C C . ALA A 1 98 ? -27.444 -13.824 43.440 1.00 93.75 98 ALA A C 1
ATOM 770 O O . ALA A 1 98 ? -27.875 -14.331 44.478 1.00 93.75 98 ALA A O 1
ATOM 771 N N . ILE A 1 99 ? -26.420 -12.959 43.460 1.00 93.00 99 ILE A N 1
ATOM 772 C CA . ILE A 1 99 ? -25.754 -12.544 44.710 1.00 93.00 99 ILE A CA 1
ATOM 773 C C . ILE A 1 99 ? -26.730 -11.785 45.620 1.00 93.00 99 ILE A C 1
ATOM 775 O O . ILE A 1 99 ? -26.713 -11.941 46.842 1.00 93.00 99 ILE A O 1
ATOM 779 N N . THR A 1 100 ? -27.610 -10.970 45.038 1.00 92.06 100 THR A N 1
ATOM 780 C CA . THR A 1 100 ? -28.631 -10.232 45.789 1.00 92.06 100 THR A CA 1
ATOM 781 C C . THR A 1 100 ? -29.620 -11.185 46.463 1.00 92.06 100 THR A C 1
ATOM 783 O O . THR A 1 100 ? -29.991 -10.946 47.611 1.00 92.06 100 THR A O 1
ATOM 786 N N . GLN A 1 101 ? -29.999 -12.288 45.812 1.00 92.62 101 GLN A N 1
ATOM 787 C CA . GLN A 1 101 ? -30.810 -13.339 46.435 1.00 92.62 101 GLN A CA 1
ATOM 788 C C . GLN A 1 101 ? -30.050 -14.063 47.557 1.00 92.62 101 GLN A C 1
ATOM 790 O O . GLN A 1 101 ? -30.595 -14.248 48.642 1.00 92.62 101 GLN A O 1
ATOM 795 N N . GLN A 1 102 ? -28.764 -14.382 47.365 1.00 90.69 102 GLN A N 1
ATOM 796 C CA . GLN A 1 102 ? -27.933 -14.984 48.420 1.00 90.69 102 GLN A CA 1
ATOM 797 C C . GLN A 1 102 ? -27.820 -14.092 49.666 1.00 90.69 102 GLN A C 1
ATOM 799 O O . GLN A 1 102 ? -27.843 -14.590 50.788 1.00 90.69 102 GLN A O 1
ATOM 804 N N . LEU A 1 103 ? -27.761 -12.768 49.487 1.00 90.00 103 LEU A N 1
ATOM 805 C CA . LEU A 1 103 ? -27.771 -11.803 50.590 1.00 90.00 103 LEU A CA 1
ATOM 806 C C . LEU A 1 103 ? -29.104 -11.755 51.352 1.00 90.00 103 LEU A C 1
ATOM 808 O O . LEU A 1 103 ? -29.094 -11.423 52.537 1.00 90.00 103 LEU A O 1
ATOM 812 N N . LYS A 1 104 ? -30.230 -12.071 50.696 1.00 90.50 104 LYS A N 1
ATOM 813 C CA . LYS A 1 104 ? -31.564 -12.112 51.322 1.00 90.50 104 LYS A CA 1
ATOM 814 C C . LYS A 1 104 ? -31.786 -13.374 52.160 1.00 90.50 104 LYS A C 1
ATOM 816 O O . LYS A 1 104 ? -32.548 -13.324 53.118 1.00 90.50 104 LYS A O 1
ATOM 821 N N . ASN A 1 105 ? -31.080 -14.465 51.867 1.00 91.00 105 ASN A N 1
ATOM 822 C CA . ASN A 1 105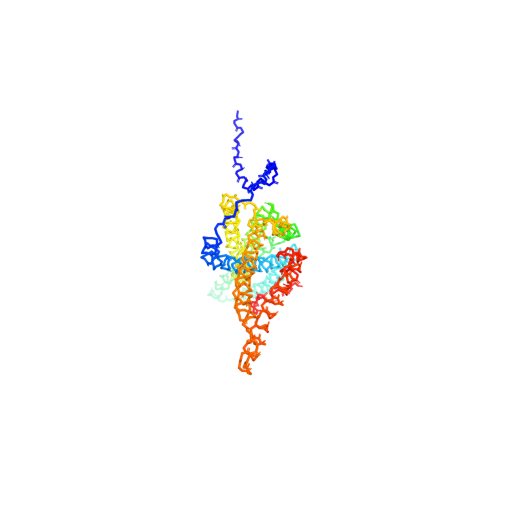 ? -31.238 -15.760 52.543 1.00 91.00 105 ASN A CA 1
ATOM 823 C C . ASN A 1 105 ? -30.508 -15.851 53.901 1.00 91.00 105 ASN A C 1
ATOM 825 O O . ASN A 1 105 ? -29.990 -16.907 54.248 1.00 91.00 105 ASN A O 1
ATOM 829 N N . ASN A 1 106 ? -30.438 -14.746 54.657 1.00 79.38 106 ASN A N 1
ATOM 830 C CA . ASN A 1 106 ? -29.788 -14.648 55.975 1.00 79.38 106 ASN A CA 1
ATOM 831 C C . ASN A 1 106 ? -28.424 -15.374 56.081 1.00 79.38 106 ASN A C 1
ATOM 833 O O . ASN A 1 106 ? -28.251 -16.256 56.925 1.00 79.38 106 ASN A O 1
ATOM 837 N N . PRO A 1 107 ? -27.432 -15.009 55.246 1.00 86.06 107 PRO A N 1
ATOM 838 C CA . PRO A 1 107 ? -26.114 -15.631 55.283 1.00 86.06 107 PRO A CA 1
ATOM 839 C C . PRO A 1 107 ? -25.373 -15.328 56.594 1.00 86.06 107 PRO A C 1
ATOM 841 O O . PRO A 1 107 ? -25.622 -14.312 57.252 1.00 86.06 107 PRO A O 1
ATOM 844 N N . SER A 1 108 ? -24.396 -16.175 56.937 1.00 89.75 108 SER A N 1
ATOM 845 C CA . SER A 1 108 ? -23.486 -15.930 58.061 1.00 89.75 108 SER A CA 1
ATOM 846 C C . SER A 1 108 ? -22.798 -14.559 57.936 1.00 89.75 108 SER A C 1
ATOM 848 O O . SER A 1 108 ? -22.676 -13.995 56.845 1.00 89.75 108 SER A O 1
ATOM 850 N N . LYS A 1 109 ? -22.286 -13.998 59.040 1.00 89.25 109 LYS A N 1
ATOM 851 C CA . LYS A 1 109 ? -21.596 -12.690 59.018 1.00 89.25 109 LYS A CA 1
ATOM 852 C C . LYS A 1 109 ? -20.412 -12.664 58.036 1.00 89.25 109 LYS A C 1
ATOM 854 O O . LYS A 1 109 ? -20.176 -11.642 57.390 1.00 89.25 109 LYS A O 1
ATOM 859 N N . VAL A 1 110 ? -19.688 -13.781 57.917 1.00 89.12 110 VAL A N 1
ATOM 860 C CA . VAL A 1 110 ? -18.545 -13.938 57.004 1.00 89.12 110 VAL A CA 1
ATOM 861 C C . VAL A 1 110 ? -19.021 -13.974 55.549 1.00 89.12 110 VAL A C 1
ATOM 863 O O . VAL A 1 110 ? -18.521 -13.208 54.721 1.00 89.12 110 VAL A O 1
ATOM 866 N N . ASP A 1 111 ? -20.044 -14.776 55.253 1.00 89.44 111 ASP A N 1
ATOM 867 C CA . ASP A 1 111 ? -20.602 -14.904 53.903 1.00 89.44 111 ASP A CA 1
ATOM 868 C C . ASP A 1 111 ? -21.270 -13.611 53.434 1.00 89.44 111 ASP A C 1
ATOM 870 O O . ASP A 1 111 ? -21.073 -13.183 52.298 1.00 89.44 111 ASP A O 1
ATOM 874 N N . LYS A 1 112 ? -21.976 -12.910 54.330 1.00 91.25 112 LYS A N 1
ATOM 875 C CA . LYS A 1 112 ? -22.579 -11.602 54.045 1.00 91.25 112 LYS A CA 1
ATOM 876 C C . LYS A 1 112 ? -21.534 -10.597 53.561 1.00 91.25 112 LYS A C 1
ATOM 878 O O . LYS A 1 112 ? -21.761 -9.898 52.574 1.00 91.25 112 LYS A O 1
ATOM 883 N N . ARG A 1 113 ? -20.374 -10.534 54.226 1.00 92.00 113 ARG A N 1
ATOM 884 C CA . ARG A 1 113 ? -19.270 -9.646 53.827 1.00 92.00 113 ARG A CA 1
ATOM 885 C C . ARG A 1 113 ? -18.691 -10.047 52.469 1.00 92.00 113 ARG A C 1
ATOM 887 O O . ARG A 1 113 ? -18.450 -9.177 51.635 1.00 92.00 113 ARG A O 1
ATOM 894 N N . ARG A 1 114 ? -18.505 -11.349 52.228 1.00 93.56 114 ARG A N 1
ATOM 895 C CA . ARG A 1 114 ? -18.018 -11.879 50.946 1.00 93.56 114 ARG A CA 1
ATOM 896 C C . ARG A 1 114 ? -18.964 -11.531 49.793 1.00 93.56 114 ARG A C 1
ATOM 898 O O . ARG A 1 114 ? -18.511 -10.987 48.790 1.00 93.56 114 ARG A O 1
ATOM 905 N N . TYR A 1 115 ? -20.263 -11.781 49.950 1.00 93.44 115 TYR A N 1
ATOM 906 C CA . TYR A 1 115 ? -21.270 -11.479 48.931 1.00 93.44 115 TYR A CA 1
ATOM 907 C C . TYR A 1 115 ? -21.401 -9.979 48.655 1.00 93.44 115 TYR A C 1
ATOM 909 O O . TYR A 1 115 ? -21.525 -9.585 47.498 1.00 93.44 115 TYR A O 1
ATOM 917 N N . LEU A 1 116 ? -21.317 -9.126 49.682 1.00 93.06 116 LEU A N 1
ATOM 918 C CA . LEU A 1 116 ? -21.298 -7.671 49.490 1.00 93.06 116 LEU A CA 1
ATOM 919 C C . LEU A 1 116 ? -20.091 -7.220 48.661 1.00 93.06 116 LEU A C 1
ATOM 921 O O . LEU A 1 116 ? -20.265 -6.460 47.710 1.00 93.06 116 LEU A O 1
ATOM 925 N N . ASN A 1 117 ? -18.891 -7.714 48.976 1.00 93.56 117 ASN A N 1
ATOM 926 C CA . ASN A 1 117 ? -17.683 -7.385 48.218 1.00 93.56 117 ASN A CA 1
ATOM 927 C C . ASN A 1 117 ? -17.786 -7.837 46.755 1.00 93.56 117 ASN A C 1
ATOM 929 O O . ASN A 1 117 ? -17.458 -7.072 45.848 1.00 93.56 117 ASN A O 1
ATOM 933 N N . GLU A 1 118 ? -18.283 -9.053 46.519 1.00 94.69 118 GLU A N 1
ATOM 934 C CA . GLU A 1 118 ? -18.470 -9.583 45.167 1.00 94.69 118 GLU A CA 1
ATOM 935 C C . GLU A 1 118 ? -19.513 -8.772 44.384 1.00 94.69 118 GLU A C 1
ATOM 937 O O . GLU A 1 118 ? -19.282 -8.401 43.232 1.00 94.69 118 GLU A O 1
ATOM 942 N N . ARG A 1 119 ? -20.631 -8.402 45.024 1.00 93.12 119 ARG A N 1
ATOM 943 C CA . ARG A 1 119 ? -21.661 -7.545 44.423 1.00 93.12 119 ARG A CA 1
ATOM 944 C C . ARG A 1 119 ? -21.112 -6.171 44.046 1.00 93.12 119 ARG A C 1
ATOM 946 O O . ARG A 1 119 ? -21.373 -5.705 42.940 1.00 93.12 119 ARG A O 1
ATOM 953 N N . ILE A 1 120 ? -20.345 -5.531 44.934 1.00 93.75 120 ILE A N 1
ATOM 954 C CA . ILE A 1 120 ? -19.697 -4.239 44.657 1.00 93.75 120 ILE A CA 1
ATOM 955 C C . ILE A 1 120 ? -18.776 -4.373 43.444 1.00 93.75 120 ILE A C 1
ATOM 957 O O . ILE A 1 120 ? -18.895 -3.595 42.500 1.00 93.75 120 ILE A O 1
ATOM 961 N N . ARG A 1 121 ? -17.917 -5.400 43.420 1.00 95.88 121 ARG A N 1
ATOM 962 C CA . ARG A 1 121 ? -16.992 -5.649 42.307 1.00 95.88 121 ARG A CA 1
ATOM 963 C C . ARG A 1 121 ? -17.728 -5.819 40.975 1.00 95.88 121 ARG A C 1
ATOM 965 O O . ARG A 1 121 ? -17.332 -5.206 39.982 1.00 95.88 121 ARG A O 1
ATOM 972 N N . LYS A 1 122 ? -18.808 -6.608 40.947 1.00 94.69 122 LYS A N 1
ATOM 973 C CA . LYS A 1 122 ? -19.605 -6.827 39.729 1.00 94.69 122 LYS A CA 1
ATOM 974 C C . LYS A 1 122 ? -20.369 -5.580 39.291 1.00 94.69 122 LYS A C 1
ATOM 976 O O . LYS A 1 122 ? -20.367 -5.280 38.103 1.00 94.69 122 LYS A O 1
ATOM 981 N N . ASN A 1 123 ? -20.932 -4.808 40.220 1.00 93.44 123 ASN A N 1
ATOM 982 C CA . ASN A 1 123 ? -21.571 -3.527 39.902 1.00 93.44 123 ASN A CA 1
ATOM 983 C C . ASN A 1 123 ? -20.574 -2.514 39.325 1.00 93.44 123 ASN A C 1
ATOM 985 O O . ASN A 1 123 ? -20.885 -1.848 38.341 1.00 93.44 123 ASN A O 1
ATOM 989 N N . CYS A 1 124 ? -19.361 -2.424 39.881 1.00 95.00 124 CYS A N 1
ATOM 990 C CA . CYS A 1 124 ? -18.307 -1.578 39.318 1.00 95.00 124 CYS A CA 1
ATOM 991 C C . CYS A 1 124 ? -17.979 -1.978 37.872 1.00 95.00 124 CYS A C 1
ATOM 993 O O . CYS A 1 124 ? -17.888 -1.111 37.002 1.00 95.00 124 CYS A O 1
ATOM 995 N N . LEU A 1 125 ? -17.856 -3.282 37.600 1.00 94.38 125 LEU A N 1
ATOM 996 C CA . LEU A 1 125 ? -17.631 -3.790 36.247 1.00 94.38 125 LEU A CA 1
ATOM 997 C C . LEU A 1 125 ? -18.815 -3.485 35.314 1.00 94.38 125 LEU A C 1
ATOM 999 O O . LEU A 1 125 ? -18.603 -3.042 34.188 1.00 94.38 125 LEU A O 1
ATOM 1003 N N . LEU A 1 126 ? -20.053 -3.659 35.782 1.00 95.06 126 LEU A N 1
ATOM 1004 C CA . LEU A 1 126 ? -21.266 -3.356 35.018 1.00 95.06 126 LEU A CA 1
ATOM 1005 C C . LEU A 1 126 ? -21.285 -1.889 34.561 1.00 95.06 126 LEU A C 1
ATOM 1007 O O . LEU A 1 126 ? -21.461 -1.614 33.375 1.00 95.06 126 LEU A O 1
ATOM 1011 N N . THR A 1 127 ? -21.019 -0.952 35.477 1.00 94.38 127 THR A N 1
ATOM 1012 C CA . THR A 1 127 ? -20.937 0.484 35.169 1.00 94.38 127 THR A CA 1
ATOM 1013 C C . THR A 1 127 ? -19.853 0.779 34.131 1.00 94.38 127 THR A C 1
ATOM 1015 O O . THR A 1 127 ? -20.087 1.536 33.189 1.00 94.38 127 THR A O 1
ATOM 1018 N N . GLN A 1 128 ? -18.676 0.152 34.248 1.00 93.44 128 GLN A N 1
ATOM 1019 C CA . GLN A 1 128 ? -17.601 0.307 33.262 1.00 93.44 128 GLN A CA 1
ATOM 1020 C C . GLN A 1 128 ? -18.025 -0.176 31.867 1.00 93.44 128 GLN A C 1
ATOM 1022 O O . GLN A 1 128 ? -17.786 0.523 30.879 1.00 93.44 128 GLN A O 1
ATOM 1027 N N . LEU A 1 129 ? -18.678 -1.338 31.775 1.00 93.94 129 LEU A N 1
ATOM 1028 C CA . LEU A 1 129 ? -19.140 -1.898 30.503 1.00 93.94 129 LEU A CA 1
ATOM 1029 C C . LEU A 1 129 ? -20.257 -1.055 29.873 1.00 93.94 129 LEU A C 1
ATOM 1031 O O . LEU A 1 129 ? -20.227 -0.810 28.668 1.00 93.94 129 LEU A O 1
ATOM 1035 N N . ILE A 1 130 ? -21.205 -0.555 30.672 1.00 93.38 130 ILE A N 1
ATOM 1036 C CA . ILE A 1 130 ? -22.266 0.346 30.199 1.00 93.38 130 ILE A CA 1
ATOM 1037 C C . ILE A 1 130 ? -21.662 1.643 29.649 1.00 93.38 130 ILE A C 1
ATOM 1039 O O . ILE A 1 130 ? -22.027 2.066 28.551 1.00 93.38 130 ILE A O 1
ATOM 1043 N N . ASN A 1 131 ? -20.689 2.235 30.347 1.00 94.06 131 ASN A N 1
ATOM 1044 C CA . ASN A 1 131 ? -20.010 3.443 29.878 1.00 94.06 131 ASN A CA 1
ATOM 1045 C C . ASN A 1 131 ? -19.285 3.217 28.543 1.00 94.06 131 ASN A C 1
ATOM 1047 O O . ASN A 1 131 ? -19.369 4.056 27.647 1.00 94.06 131 ASN A O 1
ATOM 1051 N N . LYS A 1 132 ? -18.605 2.075 28.369 1.00 94.38 132 LYS A N 1
ATOM 1052 C CA . LYS A 1 132 ? -17.976 1.718 27.085 1.00 94.38 132 LYS A CA 1
ATOM 1053 C C . LYS A 1 132 ? -19.011 1.501 25.976 1.00 94.38 132 LYS A C 1
ATOM 1055 O O . LYS A 1 132 ? -18.828 2.003 24.872 1.00 94.38 132 LYS A O 1
ATOM 1060 N N . ARG A 1 133 ? -20.130 0.835 26.273 1.00 94.31 133 ARG A N 1
ATOM 1061 C CA . ARG A 1 133 ? -21.251 0.655 25.334 1.00 94.31 133 ARG A CA 1
ATOM 1062 C C . ARG A 1 133 ? -21.837 1.990 24.867 1.00 94.31 133 ARG A C 1
ATOM 1064 O O . ARG A 1 133 ? -22.121 2.136 23.683 1.00 94.31 133 ARG A O 1
ATOM 1071 N N . ILE A 1 134 ? -22.010 2.959 25.770 1.00 93.38 134 ILE A N 1
ATOM 1072 C CA . ILE A 1 134 ? -22.480 4.309 25.417 1.00 93.38 134 ILE A CA 1
ATOM 1073 C C . ILE A 1 134 ? -21.486 4.976 24.463 1.00 93.38 134 ILE A C 1
ATOM 1075 O O . ILE A 1 134 ? -21.905 5.436 23.407 1.00 93.38 134 ILE A O 1
ATOM 1079 N N . LYS A 1 135 ? -20.181 4.931 24.773 1.00 94.12 135 LYS A N 1
ATOM 1080 C CA . LYS A 1 135 ? -19.131 5.469 23.889 1.00 94.12 135 LYS A CA 1
ATOM 1081 C C . LYS A 1 135 ? -19.180 4.881 22.478 1.00 94.12 135 LYS A C 1
ATOM 1083 O O . LYS A 1 135 ? -18.929 5.608 21.529 1.00 94.12 135 LYS A O 1
ATOM 1088 N N . ILE A 1 136 ? -19.507 3.592 22.343 1.00 93.56 136 ILE A N 1
ATOM 1089 C CA . ILE A 1 136 ? -19.677 2.942 21.035 1.00 93.56 136 ILE A CA 1
ATOM 1090 C C . ILE A 1 136 ? -20.882 3.492 20.279 1.00 93.56 136 ILE A C 1
ATOM 1092 O O . ILE A 1 136 ? -20.761 3.807 19.102 1.00 93.56 136 ILE A O 1
ATOM 1096 N N . LYS A 1 137 ? -22.029 3.652 20.945 1.00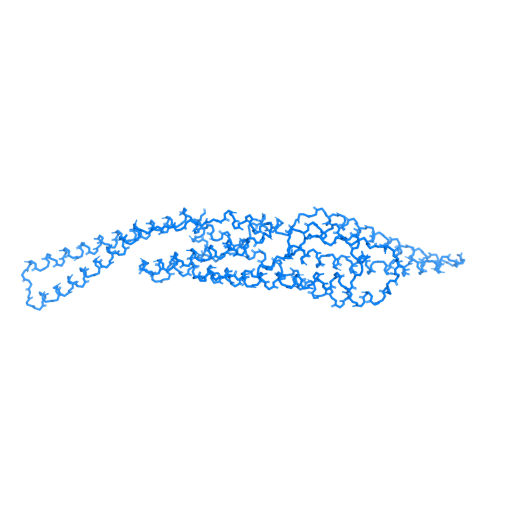 90.81 137 LYS A N 1
ATOM 1097 C CA . LYS A 1 137 ? -23.244 4.183 20.306 1.00 90.81 137 LYS A CA 1
ATOM 1098 C C . LYS A 1 137 ? -23.118 5.640 19.864 1.00 90.81 137 LYS A C 1
ATOM 1100 O O . LYS A 1 137 ? -23.825 6.049 18.955 1.00 90.81 137 LYS A O 1
ATOM 1105 N N . THR A 1 138 ? -22.274 6.417 20.536 1.00 90.81 138 THR A N 1
ATOM 1106 C CA . THR A 1 138 ? -22.062 7.843 20.251 1.00 90.81 138 THR A CA 1
ATOM 1107 C C . THR A 1 138 ? -20.810 8.103 19.418 1.00 90.81 138 THR A C 1
ATOM 1109 O O . THR A 1 138 ? -20.404 9.255 19.296 1.00 90.81 138 THR A O 1
ATOM 1112 N N . TYR A 1 139 ? -20.134 7.060 18.931 1.00 89.75 139 TYR A N 1
ATOM 1113 C CA . TYR A 1 139 ? -18.934 7.236 18.127 1.00 89.75 139 TYR A CA 1
ATOM 1114 C C . TYR A 1 139 ? -19.316 7.746 16.740 1.00 89.75 139 TYR A C 1
ATOM 1116 O O . TYR A 1 139 ? -19.952 7.030 15.969 1.00 89.75 139 TYR A O 1
ATOM 1124 N N . ASP A 1 140 ? -18.919 8.979 16.440 1.00 84.81 140 ASP A N 1
ATOM 1125 C CA . ASP A 1 140 ? -18.998 9.521 15.090 1.00 84.81 140 ASP A CA 1
ATOM 1126 C C . ASP A 1 140 ? -17.805 9.009 14.282 1.00 84.81 140 ASP A C 1
ATOM 1128 O O . ASP A 1 140 ? -16.642 9.236 14.639 1.00 84.81 140 ASP A O 1
ATOM 1132 N N . HIS A 1 141 ? -18.098 8.252 13.229 1.00 75.69 141 HIS A N 1
ATOM 1133 C CA . HIS A 1 141 ? -17.078 7.573 12.457 1.00 75.69 141 HIS A CA 1
ATOM 1134 C C . HIS A 1 141 ? -16.625 8.453 11.279 1.00 75.69 141 HIS A C 1
ATOM 1136 O O . HIS A 1 141 ? -17.413 8.755 10.376 1.00 75.69 141 HIS A O 1
ATOM 1142 N N . PRO A 1 142 ? -15.349 8.878 11.228 1.00 73.81 142 PRO A N 1
ATOM 1143 C CA . PRO A 1 142 ? -14.873 9.693 10.123 1.00 73.81 142 PRO A CA 1
ATOM 1144 C C . PRO A 1 142 ? -14.913 8.872 8.831 1.00 73.81 142 PRO A C 1
ATOM 1146 O O . PRO A 1 142 ? -14.286 7.815 8.728 1.00 73.81 142 PRO A O 1
ATOM 1149 N N . GLY A 1 143 ? -15.654 9.361 7.835 1.00 76.50 143 GLY A N 1
ATOM 1150 C CA . GLY A 1 143 ? -15.709 8.742 6.514 1.00 76.50 143 GLY A CA 1
ATOM 1151 C C . GLY A 1 143 ? -14.316 8.642 5.888 1.00 76.50 143 GLY A C 1
ATOM 1152 O O . GLY A 1 143 ? -13.533 9.593 5.921 1.00 76.50 143 GLY A O 1
ATOM 1153 N N . LEU A 1 144 ? -14.008 7.483 5.307 1.00 84.69 144 LEU A N 1
ATOM 1154 C CA . LEU A 1 144 ? -12.769 7.263 4.566 1.00 84.69 144 LEU A CA 1
ATOM 1155 C C . LEU A 1 144 ? -13.015 7.468 3.068 1.00 84.69 144 LEU A C 1
ATOM 1157 O O . LEU A 1 144 ? -13.719 6.677 2.443 1.00 84.69 144 LEU A O 1
ATOM 1161 N N . ASP A 1 145 ? -12.390 8.487 2.475 1.00 84.81 145 ASP A N 1
ATOM 1162 C CA . ASP A 1 145 ? -12.396 8.709 1.020 1.00 84.81 145 ASP A CA 1
ATOM 1163 C C . ASP A 1 145 ? -11.428 7.748 0.303 1.00 84.81 145 ASP A C 1
ATOM 1165 O O . ASP A 1 145 ? -10.370 8.129 -0.209 1.00 84.81 145 ASP A O 1
ATOM 1169 N N . ILE A 1 146 ? -11.764 6.456 0.321 1.00 84.00 146 ILE A N 1
ATOM 1170 C CA . ILE A 1 146 ? -10.933 5.428 -0.311 1.00 84.00 146 ILE A CA 1
ATOM 1171 C C . ILE A 1 146 ? -10.992 5.530 -1.836 1.00 84.00 146 ILE A C 1
ATOM 1173 O O . ILE A 1 146 ? -9.972 5.339 -2.490 1.00 84.00 146 ILE A O 1
ATOM 1177 N N . VAL A 1 147 ? -12.142 5.899 -2.405 1.00 82.50 147 VAL A N 1
ATOM 1178 C CA . VAL A 1 147 ? -12.289 6.089 -3.858 1.00 82.50 147 VAL A CA 1
ATOM 1179 C C . VAL A 1 147 ? -11.366 7.208 -4.346 1.00 82.50 147 VAL A C 1
ATOM 1181 O O . VAL A 1 147 ? -10.645 7.030 -5.329 1.00 82.50 147 VAL A O 1
ATOM 1184 N N . GLY A 1 148 ? -11.312 8.335 -3.630 1.00 83.69 148 GLY A N 1
ATOM 1185 C CA . GLY A 1 148 ? -10.383 9.420 -3.926 1.00 83.69 148 GLY A CA 1
ATOM 1186 C C . GLY A 1 148 ? -8.917 9.011 -3.770 1.00 83.69 148 GLY A C 1
ATOM 1187 O O . GLY A 1 148 ? -8.085 9.405 -4.592 1.00 83.69 148 GLY A O 1
ATOM 1188 N N . LEU A 1 149 ? -8.584 8.187 -2.768 1.00 87.00 149 LEU A N 1
ATOM 1189 C CA . LEU A 1 149 ? -7.235 7.632 -2.605 1.00 87.00 149 LEU A CA 1
ATOM 1190 C C . LEU A 1 149 ? -6.850 6.705 -3.767 1.00 87.00 149 LEU A C 1
ATOM 1192 O O . LEU A 1 149 ? -5.751 6.836 -4.300 1.00 87.00 149 LEU A O 1
ATOM 1196 N N . GLU A 1 150 ? -7.735 5.799 -4.176 1.00 83.62 150 GLU A N 1
ATOM 1197 C CA . GLU A 1 150 ? -7.507 4.882 -5.296 1.00 83.62 150 GLU A CA 1
ATOM 1198 C C . GLU A 1 150 ? -7.337 5.611 -6.614 1.00 83.62 150 GLU A C 1
ATOM 1200 O O . GLU A 1 150 ? -6.403 5.333 -7.362 1.00 83.62 150 GLU A O 1
ATOM 1205 N N . HIS A 1 151 ? -8.200 6.586 -6.876 1.00 82.19 151 HIS A N 1
ATOM 1206 C CA . HIS A 1 151 ? -8.075 7.430 -8.049 1.00 82.19 151 HIS A CA 1
ATOM 1207 C C . HIS A 1 151 ? -6.731 8.174 -8.030 1.00 82.19 151 HIS A C 1
ATOM 1209 O O . HIS A 1 151 ? -5.983 8.158 -9.007 1.00 82.19 151 HIS A O 1
ATOM 1215 N N . ALA A 1 152 ? -6.361 8.775 -6.895 1.00 83.06 152 ALA A N 1
ATOM 1216 C CA . ALA A 1 152 ? -5.068 9.436 -6.753 1.00 83.06 152 ALA A CA 1
ATOM 1217 C C . ALA A 1 152 ? -3.883 8.468 -6.924 1.00 83.06 152 ALA A C 1
ATOM 1219 O O . ALA A 1 152 ? -2.858 8.862 -7.474 1.00 83.06 152 ALA A O 1
ATOM 1220 N N . PHE A 1 153 ? -4.025 7.217 -6.490 1.00 85.12 153 PHE A N 1
ATOM 1221 C CA . PHE A 1 153 ? -3.019 6.173 -6.644 1.00 85.12 153 PHE A CA 1
ATOM 1222 C C . PHE A 1 153 ? -2.851 5.748 -8.108 1.00 85.12 153 PHE A C 1
ATOM 1224 O O . PHE A 1 153 ? -1.740 5.819 -8.628 1.00 85.12 153 PHE A O 1
ATOM 1231 N N . ILE A 1 154 ? -3.946 5.378 -8.786 1.00 76.06 154 ILE A N 1
ATOM 1232 C CA . ILE A 1 154 ? -3.963 4.919 -10.188 1.00 76.06 154 ILE A CA 1
ATOM 1233 C C . ILE A 1 154 ? -3.330 5.955 -11.114 1.00 76.06 154 ILE A C 1
ATOM 1235 O O . ILE A 1 154 ? -2.513 5.611 -11.966 1.00 76.06 154 ILE A O 1
ATOM 1239 N N . TYR A 1 155 ? -3.664 7.228 -10.907 1.00 72.50 155 TYR A N 1
ATOM 1240 C CA . TYR A 1 155 ? -3.179 8.326 -11.738 1.00 72.50 155 TYR A CA 1
ATOM 1241 C C . TYR A 1 155 ? -1.909 8.990 -11.201 1.00 72.50 155 TYR A C 1
ATOM 1243 O O . TYR A 1 155 ? -1.551 10.070 -11.668 1.00 72.50 155 TYR A O 1
ATOM 1251 N N . THR A 1 156 ? -1.227 8.389 -10.214 1.00 71.94 156 THR A N 1
ATOM 1252 C CA . THR A 1 156 ? -0.005 8.952 -9.601 1.00 71.94 156 THR A CA 1
ATOM 1253 C C . THR A 1 156 ? -0.143 10.437 -9.233 1.00 71.94 156 THR A C 1
ATOM 1255 O O . THR A 1 156 ? 0.775 11.237 -9.412 1.00 71.94 156 THR A O 1
ATOM 1258 N N . SER A 1 157 ? -1.323 10.822 -8.746 1.00 72.81 157 SER A N 1
ATOM 1259 C CA . SER A 1 157 ? -1.699 12.212 -8.522 1.00 72.81 157 SER A CA 1
ATOM 1260 C C . SER A 1 157 ? -0.800 12.872 -7.470 1.00 72.81 157 SER A C 1
ATOM 1262 O O . SER A 1 157 ? -0.514 12.255 -6.439 1.00 72.81 157 SER A O 1
ATOM 1264 N N . PRO A 1 158 ? -0.469 14.170 -7.617 1.00 68.75 158 PRO A N 1
ATOM 1265 C CA . PRO A 1 158 ? 0.180 14.950 -6.560 1.00 68.75 158 PRO A CA 1
ATOM 1266 C C . PRO A 1 158 ? -0.595 14.943 -5.233 1.00 68.75 158 PRO A C 1
ATOM 1268 O O . PRO A 1 158 ? -0.020 15.147 -4.167 1.00 68.75 158 PRO A O 1
ATOM 1271 N N . ARG A 1 159 ? -1.911 14.684 -5.281 1.00 79.06 159 ARG A N 1
ATOM 1272 C CA . ARG A 1 159 ? -2.774 14.604 -4.095 1.00 79.06 159 ARG A CA 1
ATOM 1273 C C . ARG A 1 159 ? -2.676 13.273 -3.352 1.00 79.06 159 ARG A C 1
ATOM 1275 O O . ARG A 1 159 ? -3.189 13.193 -2.240 1.00 79.06 159 ARG A O 1
ATOM 1282 N N . PHE A 1 160 ? -2.013 12.257 -3.911 1.00 85.44 160 PHE A N 1
ATOM 1283 C CA . PHE A 1 160 ? -1.943 10.919 -3.318 1.00 85.44 160 PHE A CA 1
ATOM 1284 C C . PHE A 1 160 ? -1.464 10.949 -1.863 1.00 85.44 160 PHE A C 1
ATOM 1286 O O . PHE A 1 160 ? -2.122 10.385 -0.997 1.00 85.44 160 PHE A O 1
ATOM 1293 N N . PHE A 1 161 ? -0.391 11.686 -1.560 1.00 85.00 161 PHE A N 1
ATOM 1294 C CA . PHE A 1 161 ? 0.121 11.812 -0.191 1.00 85.00 161 PHE A CA 1
ATOM 1295 C C . PHE A 1 161 ? -0.855 12.480 0.768 1.00 85.00 161 PHE A C 1
ATOM 1297 O O . PHE A 1 161 ? -0.973 12.070 1.920 1.00 85.00 161 PHE A O 1
ATOM 1304 N N . TYR A 1 162 ? -1.554 13.510 0.299 1.00 86.81 162 TYR A N 1
ATOM 1305 C CA . TYR A 1 162 ? -2.545 14.202 1.107 1.00 86.81 162 TYR A CA 1
ATOM 1306 C C . TYR A 1 162 ? -3.712 13.270 1.453 1.00 86.81 162 TYR A C 1
ATOM 1308 O O . TYR A 1 162 ? -4.081 13.158 2.623 1.00 86.81 162 TYR A O 1
ATOM 1316 N N . SER A 1 163 ? -4.240 12.550 0.459 1.00 89.38 163 SER A N 1
ATOM 1317 C CA . SER A 1 163 ? -5.292 11.552 0.666 1.00 89.38 163 SER A CA 1
ATOM 1318 C C . SER A 1 163 ? -4.815 10.412 1.567 1.00 89.38 163 SER A C 1
ATOM 1320 O O . SER A 1 163 ? -5.508 10.048 2.513 1.00 89.38 163 SER A O 1
ATOM 1322 N N . LEU A 1 164 ? -3.603 9.898 1.345 1.00 90.69 164 LEU A N 1
ATOM 1323 C CA . LEU A 1 164 ? -3.028 8.817 2.142 1.00 90.69 164 LEU A CA 1
ATOM 1324 C C . LEU A 1 164 ? -2.858 9.227 3.613 1.00 90.69 164 LEU A C 1
ATOM 1326 O O . LEU A 1 164 ? -3.240 8.475 4.504 1.00 90.69 164 LEU A O 1
ATOM 1330 N N . ASN A 1 165 ? -2.367 10.443 3.873 1.00 91.44 165 ASN A N 1
ATOM 1331 C CA . ASN A 1 165 ? -2.239 10.992 5.227 1.00 91.44 165 ASN A CA 1
ATOM 1332 C C . ASN A 1 165 ? -3.584 11.126 5.935 1.00 91.44 165 ASN A C 1
ATOM 1334 O O . ASN A 1 165 ? -3.688 10.797 7.117 1.00 91.44 165 ASN A O 1
ATOM 1338 N N . LYS A 1 166 ? -4.614 11.600 5.226 1.00 91.19 166 LYS A N 1
ATOM 1339 C CA . LYS A 1 166 ? -5.973 11.667 5.772 1.00 91.19 166 LYS A CA 1
ATOM 1340 C C . LYS A 1 166 ? -6.473 10.288 6.173 1.00 91.19 166 LYS A C 1
ATOM 1342 O O . LYS A 1 166 ? -6.905 10.122 7.307 1.00 91.19 166 LYS A O 1
ATOM 1347 N N . ILE A 1 167 ? -6.345 9.304 5.283 1.00 91.62 167 ILE A N 1
ATOM 1348 C CA . ILE A 1 167 ? -6.766 7.930 5.563 1.00 91.62 167 ILE A CA 1
ATOM 1349 C C . ILE A 1 167 ? -6.007 7.361 6.764 1.00 91.62 167 ILE A C 1
ATOM 1351 O O . ILE A 1 167 ? -6.641 6.871 7.692 1.00 91.62 167 ILE A O 1
ATOM 1355 N N . ILE A 1 168 ? -4.679 7.487 6.810 1.00 93.12 168 ILE A N 1
ATOM 1356 C CA . ILE A 1 168 ? -3.880 7.011 7.950 1.00 93.12 168 ILE A CA 1
ATOM 1357 C C . ILE A 1 168 ? -4.312 7.689 9.260 1.00 93.12 168 ILE A C 1
ATOM 1359 O O . ILE A 1 168 ? -4.450 7.020 10.284 1.00 93.12 168 ILE A O 1
ATOM 1363 N N . THR A 1 169 ? -4.574 8.997 9.229 1.00 92.31 169 THR A N 1
ATOM 1364 C CA . THR A 1 169 ? -5.025 9.758 10.403 1.00 92.31 169 THR A CA 1
ATOM 1365 C C . THR A 1 169 ? -6.386 9.264 10.890 1.00 92.31 169 THR A C 1
ATOM 1367 O O . THR A 1 169 ? -6.542 8.972 12.076 1.00 92.31 169 THR A O 1
ATOM 1370 N N . SER A 1 170 ? -7.355 9.113 9.986 1.00 91.88 170 SER A N 1
ATOM 1371 C CA . SER A 1 170 ? -8.695 8.614 10.312 1.00 91.88 170 SER A CA 1
ATOM 1372 C C . SER A 1 170 ? -8.661 7.172 10.826 1.00 91.88 170 SER A C 1
ATOM 1374 O O . SER A 1 170 ? -9.282 6.868 11.844 1.00 91.88 170 SER A O 1
ATOM 1376 N N . LEU A 1 171 ? -7.864 6.293 10.206 1.00 92.19 171 LEU A N 1
ATOM 1377 C CA . LEU A 1 171 ? -7.628 4.937 10.711 1.00 92.19 171 LEU A CA 1
ATOM 1378 C C . LEU A 1 171 ? -6.986 4.969 12.108 1.00 92.19 171 LEU A C 1
ATOM 1380 O O . LEU A 1 171 ? -7.368 4.191 12.978 1.00 92.19 171 LEU A O 1
ATOM 1384 N N . GLY A 1 172 ? -6.048 5.886 12.361 1.00 93.38 172 GLY A N 1
ATOM 1385 C CA . GLY A 1 172 ? -5.415 6.078 13.670 1.00 93.38 172 GLY A CA 1
ATOM 1386 C C . GLY A 1 172 ? -6.384 6.540 14.762 1.00 93.38 172 GLY A C 1
ATOM 1387 O O . GLY A 1 172 ? -6.318 6.053 15.896 1.00 93.38 172 GLY A O 1
ATOM 1388 N N . GLN A 1 173 ? -7.321 7.425 14.421 1.00 92.75 173 GLN A N 1
ATOM 1389 C CA . GLN A 1 173 ? -8.408 7.834 15.313 1.00 92.75 173 GLN A CA 1
ATOM 1390 C C . GLN A 1 173 ? -9.316 6.645 15.642 1.00 92.75 173 GLN A C 1
ATOM 1392 O O . GLN A 1 173 ? -9.561 6.374 16.820 1.00 92.75 173 GLN A O 1
ATOM 1397 N N . PHE A 1 174 ? -9.731 5.879 14.628 1.00 93.12 174 PHE A N 1
ATOM 1398 C CA . PHE A 1 174 ? -10.558 4.688 14.822 1.00 93.12 174 PHE A CA 1
ATOM 1399 C C . PHE A 1 174 ? -9.844 3.612 15.652 1.00 93.12 174 PHE A C 1
ATOM 1401 O O . PHE A 1 174 ? -10.417 3.059 16.586 1.00 93.12 174 PHE A O 1
ATOM 1408 N N . LYS A 1 175 ? -8.549 3.384 15.412 1.00 93.88 175 LYS A N 1
ATOM 1409 C CA . LYS A 1 175 ? -7.703 2.482 16.209 1.00 93.88 175 LYS A CA 1
ATOM 1410 C C . LYS A 1 175 ? -7.670 2.865 17.684 1.00 93.88 175 LYS A C 1
ATOM 1412 O O . LYS A 1 175 ? -7.797 2.002 18.549 1.00 93.88 175 LYS A O 1
ATOM 1417 N N . THR A 1 176 ? -7.467 4.149 17.965 1.00 94.38 176 THR A N 1
ATOM 1418 C CA . THR A 1 176 ? -7.392 4.674 19.336 1.00 94.38 176 THR A CA 1
ATOM 1419 C C . THR A 1 176 ? -8.733 4.518 20.042 1.00 94.38 176 THR A C 1
ATOM 1421 O O . THR A 1 176 ? -8.782 4.113 21.202 1.00 94.38 176 THR A O 1
ATOM 1424 N N . PHE A 1 177 ? -9.822 4.775 19.318 1.00 94.81 177 PHE A N 1
ATOM 1425 C CA . PHE A 1 177 ? -11.167 4.524 19.803 1.00 94.81 177 PHE A CA 1
ATOM 1426 C C . PHE A 1 177 ? -11.383 3.035 20.127 1.00 94.81 177 PHE A C 1
ATOM 1428 O O . PHE A 1 177 ? -11.753 2.714 21.256 1.00 94.81 177 PHE A O 1
ATOM 1435 N N . LEU A 1 178 ? -11.076 2.126 19.194 1.00 93.50 178 LEU A N 1
ATOM 1436 C CA . LEU A 1 178 ? -11.218 0.679 19.386 1.00 93.50 178 LEU A CA 1
ATOM 1437 C C . LEU A 1 178 ? -10.428 0.179 20.595 1.00 93.50 178 LEU A C 1
ATOM 1439 O O . LEU A 1 178 ? -10.987 -0.535 21.420 1.00 93.50 178 LEU A O 1
ATOM 1443 N N . ALA A 1 179 ? -9.178 0.616 20.765 1.00 93.81 179 ALA A N 1
ATOM 1444 C CA . ALA A 1 179 ? -8.357 0.250 21.921 1.00 93.81 179 ALA A CA 1
ATOM 1445 C C . ALA A 1 179 ? -8.983 0.671 23.267 1.00 93.81 179 ALA A C 1
ATOM 1447 O O . ALA A 1 179 ? -8.779 0.017 24.289 1.00 93.81 179 ALA A O 1
ATOM 1448 N N . ALA A 1 180 ? -9.774 1.747 23.286 1.00 93.56 180 ALA A N 1
ATOM 1449 C CA . ALA A 1 180 ? -10.462 2.207 24.489 1.00 93.56 180 ALA A CA 1
ATOM 1450 C C . ALA A 1 180 ? -11.741 1.407 24.803 1.00 93.56 180 ALA A C 1
ATOM 1452 O O . ALA A 1 180 ? -12.167 1.350 25.966 1.00 93.56 180 ALA A O 1
ATOM 1453 N N . VAL A 1 181 ? -12.374 0.810 23.788 1.00 94.25 181 VAL A N 1
ATOM 1454 C CA . VAL A 1 181 ? -13.693 0.170 23.914 1.00 94.25 181 VAL A CA 1
ATOM 1455 C C . VAL A 1 181 ? -13.688 -1.336 23.683 1.00 94.25 181 VAL A C 1
ATOM 1457 O O . VAL A 1 181 ? -14.679 -1.978 24.005 1.00 94.25 181 VAL A O 1
ATOM 1460 N N . GLU A 1 182 ? -12.619 -1.940 23.183 1.00 92.06 182 GLU A N 1
ATOM 1461 C CA . GLU A 1 182 ? -12.554 -3.392 23.021 1.00 92.06 182 GLU A CA 1
ATOM 1462 C C . GLU A 1 182 ? -12.568 -4.112 24.383 1.00 92.06 182 GLU A C 1
ATOM 1464 O O . GLU A 1 182 ? -12.129 -3.580 25.413 1.00 92.06 182 GLU A O 1
ATOM 1469 N N . MET A 1 183 ? -13.169 -5.304 24.405 1.00 87.38 183 MET A N 1
ATOM 1470 C CA . MET A 1 183 ? -13.209 -6.153 25.601 1.00 87.38 183 MET A CA 1
ATOM 1471 C C . MET A 1 183 ? -11.958 -7.009 25.740 1.00 87.38 183 MET A C 1
ATOM 1473 O O . MET A 1 183 ? -11.461 -7.186 26.849 1.00 87.38 183 MET A O 1
ATOM 1477 N N . GLU A 1 184 ? -11.446 -7.503 24.617 1.00 88.50 184 GLU A N 1
ATOM 1478 C CA . GLU A 1 184 ? -10.156 -8.170 24.530 1.00 88.50 184 GLU A CA 1
ATOM 1479 C C . GLU A 1 184 ? -9.161 -7.202 23.889 1.00 88.50 184 GLU A C 1
ATOM 1481 O O . GLU A 1 184 ? -9.351 -6.756 22.754 1.00 88.50 184 GLU A O 1
ATOM 1486 N N . ALA A 1 185 ? -8.123 -6.842 24.644 1.00 88.56 185 ALA A N 1
ATOM 1487 C CA . ALA A 1 185 ? -7.111 -5.898 24.192 1.00 88.56 185 ALA A CA 1
ATOM 1488 C C . ALA A 1 185 ? -6.418 -6.410 22.920 1.00 88.56 185 ALA A C 1
ATOM 1490 O O . ALA A 1 185 ? -5.938 -7.541 22.865 1.00 88.56 185 ALA A O 1
ATOM 1491 N N . GLY A 1 186 ? -6.342 -5.559 21.903 1.00 84.25 186 GLY A N 1
ATOM 1492 C CA . GLY A 1 186 ? -5.723 -5.841 20.616 1.00 84.25 186 GLY A CA 1
ATOM 1493 C C . GLY A 1 186 ? -6.599 -6.589 19.612 1.00 84.25 186 GLY A C 1
ATOM 1494 O O . GLY A 1 186 ? -6.137 -6.773 18.485 1.00 84.25 186 GLY A O 1
ATOM 1495 N N . PHE A 1 187 ? -7.825 -7.006 19.956 1.00 88.12 187 PHE A N 1
ATOM 1496 C CA . PHE A 1 187 ? -8.639 -7.840 19.063 1.00 88.12 187 PHE A CA 1
ATOM 1497 C C . PHE A 1 187 ? -8.977 -7.124 17.748 1.00 88.12 187 PHE A C 1
ATOM 1499 O O . PHE A 1 187 ? -8.745 -7.671 16.669 1.00 88.12 187 PHE A O 1
ATOM 1506 N N . PHE A 1 188 ? -9.465 -5.882 17.827 1.00 89.06 188 PHE A N 1
ATOM 1507 C CA . PHE A 1 188 ? -9.743 -5.065 16.639 1.00 89.06 188 PHE A CA 1
ATOM 1508 C C . PHE A 1 188 ? -8.637 -4.039 16.393 1.00 89.06 188 PHE A C 1
ATOM 1510 O O . PHE A 1 188 ? -8.253 -3.789 15.248 1.00 89.06 188 PHE A O 1
ATOM 1517 N N . SER A 1 189 ? -8.100 -3.457 17.468 1.00 90.62 189 SER A N 1
ATOM 1518 C CA . SER A 1 189 ? -7.094 -2.397 17.374 1.00 90.62 189 SER A CA 1
ATOM 1519 C C . SER A 1 189 ? -5.738 -2.897 16.852 1.00 90.62 189 SER A C 1
ATOM 1521 O O . SER A 1 189 ? -5.024 -2.145 16.186 1.00 90.62 189 SER A O 1
ATOM 1523 N N . GLY A 1 190 ? -5.389 -4.166 17.092 1.00 87.69 190 GLY A N 1
ATOM 1524 C CA . GLY A 1 190 ? -4.125 -4.777 16.671 1.00 87.69 190 GLY A CA 1
ATOM 1525 C C . GLY A 1 190 ? -3.971 -4.875 15.147 1.00 87.69 190 GLY A C 1
ATOM 1526 O O . GLY A 1 190 ? -3.032 -4.287 14.606 1.00 87.69 190 GLY A O 1
ATOM 1527 N N . PRO A 1 191 ? -4.886 -5.555 14.429 1.00 87.38 191 PRO A N 1
ATOM 1528 C CA . PRO A 1 191 ? -4.859 -5.632 12.965 1.00 87.38 191 PRO A CA 1
ATOM 1529 C C . PRO A 1 191 ? -4.863 -4.256 12.289 1.00 87.38 191 PRO A C 1
ATOM 1531 O O . PRO A 1 191 ? -4.104 -4.020 11.347 1.00 87.38 191 PRO A O 1
ATOM 1534 N N . L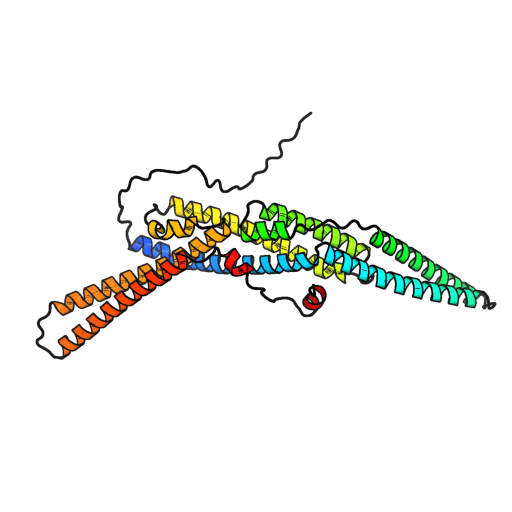EU A 1 192 ? -5.655 -3.319 12.818 1.00 89.19 192 LEU A N 1
ATOM 1535 C CA . LEU A 1 192 ? -5.705 -1.945 12.326 1.00 89.19 192 LEU A CA 1
ATOM 1536 C C . LEU A 1 192 ? -4.377 -1.203 12.553 1.00 89.19 192 LEU A C 1
ATOM 1538 O O . LEU A 1 192 ? -3.917 -0.471 11.679 1.00 89.19 192 LEU A O 1
ATOM 1542 N N . ASN A 1 193 ? -3.705 -1.435 13.686 1.00 91.00 193 ASN A N 1
ATOM 1543 C CA . ASN A 1 193 ? -2.361 -0.911 13.928 1.00 91.00 193 ASN A CA 1
ATOM 1544 C C . ASN A 1 193 ? -1.349 -1.446 12.907 1.00 91.00 193 ASN A C 1
ATOM 1546 O O . ASN A 1 193 ? -0.523 -0.683 12.413 1.00 91.00 193 ASN A O 1
ATOM 1550 N N . THR A 1 194 ? -1.417 -2.738 12.569 1.00 89.56 194 THR A N 1
ATOM 1551 C CA . THR A 1 194 ? -0.559 -3.324 11.531 1.00 89.56 194 THR A CA 1
ATOM 1552 C C . THR A 1 194 ? -0.790 -2.652 10.181 1.00 89.56 194 THR A C 1
ATOM 1554 O O . THR A 1 194 ? 0.186 -2.254 9.551 1.00 89.56 194 THR A O 1
ATOM 1557 N N . LEU A 1 195 ? -2.048 -2.466 9.768 1.00 89.25 195 LEU A N 1
ATOM 1558 C CA . LEU A 1 195 ? -2.391 -1.746 8.537 1.00 89.25 195 LEU A CA 1
ATOM 1559 C C . LEU A 1 195 ? -1.762 -0.344 8.517 1.00 89.25 195 LEU A C 1
ATOM 1561 O O . LEU A 1 195 ? -1.044 -0.008 7.579 1.00 89.25 195 LEU A O 1
ATOM 1565 N N . ILE A 1 196 ? -1.972 0.442 9.577 1.00 91.50 196 ILE A N 1
ATOM 1566 C CA . ILE A 1 196 ? -1.447 1.812 9.696 1.00 91.50 196 ILE A CA 1
ATOM 1567 C C . ILE A 1 196 ? 0.082 1.839 9.580 1.00 91.50 196 ILE A C 1
ATOM 1569 O O . ILE A 1 196 ? 0.627 2.627 8.810 1.00 91.50 196 ILE A O 1
ATOM 1573 N N . VAL A 1 197 ? 0.779 0.960 10.308 1.00 91.75 197 VAL A N 1
ATOM 1574 C CA . VAL A 1 197 ? 2.249 0.891 10.288 1.00 91.75 197 VAL A CA 1
ATOM 1575 C C . VAL A 1 197 ? 2.770 0.540 8.893 1.00 91.75 197 VAL A C 1
ATOM 1577 O O . VAL A 1 197 ? 3.745 1.136 8.437 1.00 91.75 197 VAL A O 1
ATOM 1580 N N . GLN A 1 198 ? 2.127 -0.402 8.196 1.00 89.19 198 GLN A N 1
ATOM 1581 C CA . GLN A 1 198 ? 2.534 -0.777 6.840 1.00 89.19 198 GLN A CA 1
ATOM 1582 C C . GLN A 1 198 ? 2.253 0.341 5.830 1.00 89.19 198 GLN A C 1
ATOM 1584 O O . GLN A 1 198 ? 3.104 0.623 4.988 1.00 89.19 198 GLN A O 1
ATOM 1589 N N . MET A 1 199 ? 1.114 1.030 5.947 1.00 90.44 199 MET A N 1
ATOM 1590 C CA . MET A 1 199 ? 0.795 2.182 5.100 1.00 90.44 199 MET A CA 1
ATOM 1591 C C . MET A 1 199 ? 1.780 3.341 5.308 1.00 90.44 199 MET A C 1
ATOM 1593 O O . MET A 1 199 ? 2.234 3.919 4.324 1.00 90.44 199 MET A O 1
ATOM 1597 N N . GLU A 1 200 ? 2.176 3.648 6.549 1.00 92.62 200 GLU A N 1
ATOM 1598 C CA . GLU A 1 200 ? 3.205 4.666 6.829 1.00 92.62 200 GLU A CA 1
ATOM 1599 C C . GLU A 1 200 ? 4.576 4.272 6.271 1.00 92.62 200 GLU A C 1
ATOM 1601 O O . GLU A 1 200 ? 5.241 5.076 5.617 1.00 92.62 200 GLU A O 1
ATOM 1606 N N . LYS A 1 201 ? 4.986 3.012 6.447 1.00 90.75 201 LYS A N 1
ATOM 1607 C CA . LYS A 1 201 ? 6.244 2.519 5.875 1.00 90.75 201 LYS A CA 1
ATOM 1608 C C . LYS A 1 201 ? 6.260 2.672 4.352 1.00 90.75 201 LYS A C 1
ATOM 1610 O O . LYS A 1 201 ? 7.215 3.208 3.788 1.00 90.75 201 LYS A O 1
ATOM 1615 N N . LEU A 1 202 ? 5.194 2.237 3.681 1.00 87.56 202 LEU A N 1
ATOM 1616 C CA . LEU A 1 202 ? 5.089 2.323 2.225 1.00 87.56 202 LEU A CA 1
ATOM 1617 C C . LEU A 1 202 ? 4.963 3.757 1.729 1.00 87.56 202 LEU A C 1
ATOM 1619 O O . LEU A 1 202 ? 5.460 4.065 0.650 1.00 87.56 202 LEU A O 1
ATOM 1623 N N . LYS A 1 203 ? 4.355 4.648 2.513 1.00 89.50 203 LYS A N 1
ATOM 1624 C CA . LYS A 1 203 ? 4.345 6.085 2.236 1.00 89.50 203 LYS A CA 1
ATOM 1625 C C . LYS A 1 203 ? 5.766 6.648 2.199 1.00 89.50 203 LYS A C 1
ATOM 1627 O O . LYS A 1 203 ? 6.109 7.348 1.247 1.00 89.50 203 LYS A O 1
ATOM 1632 N N . SER A 1 204 ? 6.609 6.314 3.178 1.00 87.94 204 SER A N 1
ATOM 1633 C CA . SER A 1 204 ? 8.019 6.728 3.182 1.00 87.94 204 SER A CA 1
ATOM 1634 C C . SER A 1 204 ? 8.801 6.136 2.006 1.00 87.94 204 SER A C 1
ATOM 1636 O O . SER A 1 204 ? 9.559 6.850 1.347 1.00 87.94 204 SER A O 1
ATOM 1638 N N . GLU A 1 205 ? 8.594 4.852 1.691 1.00 87.94 205 GLU A N 1
ATOM 1639 C CA . GLU A 1 205 ? 9.219 4.219 0.520 1.00 87.94 205 GLU A CA 1
ATOM 1640 C C . GLU A 1 205 ? 8.777 4.891 -0.788 1.00 87.94 205 GLU A C 1
ATOM 1642 O O . GLU A 1 205 ? 9.614 5.190 -1.642 1.00 87.94 205 GLU A O 1
ATOM 1647 N N . TRP A 1 206 ? 7.486 5.203 -0.924 1.00 85.75 206 TRP A N 1
ATOM 1648 C CA . TRP A 1 206 ? 6.938 5.929 -2.067 1.00 85.75 206 TRP A CA 1
ATOM 1649 C C . TRP A 1 206 ? 7.579 7.302 -2.231 1.00 85.75 206 TRP A C 1
ATOM 1651 O O . TRP A 1 206 ? 7.990 7.660 -3.334 1.00 85.75 206 TRP A O 1
ATOM 1661 N N . GLN A 1 207 ? 7.718 8.059 -1.143 1.00 84.44 207 GLN A N 1
ATOM 1662 C CA . GLN A 1 207 ? 8.348 9.377 -1.174 1.00 84.44 207 GLN A CA 1
ATOM 1663 C C . GLN A 1 207 ? 9.801 9.294 -1.640 1.00 84.44 207 GLN A C 1
ATOM 1665 O O . GLN A 1 207 ? 10.192 10.007 -2.565 1.00 84.44 207 GLN A O 1
ATOM 1670 N N . SER A 1 208 ? 10.565 8.347 -1.091 1.00 85.31 208 SER A N 1
ATOM 1671 C CA . SER A 1 208 ? 11.940 8.103 -1.531 1.00 85.31 208 SER A CA 1
ATOM 1672 C C . SER A 1 208 ? 12.011 7.743 -3.020 1.00 85.31 208 SER A C 1
ATOM 1674 O O . SER A 1 208 ? 12.917 8.189 -3.727 1.00 85.31 208 SER A O 1
ATOM 1676 N N . MET A 1 209 ? 11.057 6.960 -3.535 1.00 83.25 209 MET A N 1
ATOM 1677 C CA . MET A 1 209 ? 11.004 6.635 -4.963 1.00 83.25 209 MET A CA 1
ATOM 1678 C C . MET A 1 209 ? 10.661 7.846 -5.834 1.00 83.25 209 MET A C 1
ATOM 1680 O O . MET A 1 209 ? 11.253 7.994 -6.903 1.00 83.25 209 MET A O 1
ATOM 1684 N N . VAL A 1 210 ? 9.752 8.724 -5.398 1.00 81.31 210 VAL A N 1
ATOM 1685 C CA . VAL A 1 210 ? 9.445 9.975 -6.112 1.00 81.31 210 VAL A CA 1
ATOM 1686 C C . VAL A 1 210 ? 10.692 10.857 -6.195 1.00 81.31 210 VAL A C 1
ATOM 1688 O O . VAL A 1 210 ? 11.037 11.321 -7.279 1.00 81.31 210 VAL A O 1
ATOM 1691 N N . GLU A 1 211 ? 11.417 11.030 -5.091 1.00 81.00 211 GLU A N 1
ATOM 1692 C CA . GLU A 1 211 ? 12.656 11.819 -5.047 1.00 81.00 211 GLU A CA 1
ATOM 1693 C C . GLU A 1 211 ? 13.740 11.236 -5.964 1.00 81.00 211 GLU A C 1
ATOM 1695 O O . GLU A 1 211 ? 14.310 11.948 -6.799 1.00 81.00 211 GLU A O 1
ATOM 1700 N N . LYS A 1 212 ? 13.973 9.919 -5.882 1.00 77.06 212 LYS A N 1
ATOM 1701 C CA . LYS A 1 212 ? 14.915 9.204 -6.759 1.00 77.06 212 LYS A CA 1
ATOM 1702 C C . LYS A 1 212 ? 14.516 9.289 -8.227 1.00 77.06 212 LYS A C 1
ATOM 1704 O O . LYS A 1 212 ? 15.394 9.400 -9.084 1.00 77.06 212 LYS A O 1
ATOM 1709 N N . SER A 1 213 ? 13.220 9.244 -8.527 1.00 76.38 213 SER A N 1
ATOM 1710 C CA . SER A 1 213 ? 12.702 9.441 -9.882 1.00 76.38 213 SER A CA 1
ATOM 1711 C C . SER A 1 213 ? 13.035 10.834 -10.399 1.00 76.38 213 SER A C 1
ATOM 1713 O O . SER A 1 213 ? 13.665 10.963 -11.448 1.00 76.38 213 SER A O 1
ATOM 1715 N N . CYS A 1 214 ? 12.725 11.873 -9.621 1.00 75.25 214 CYS A N 1
ATOM 1716 C CA . CYS A 1 214 ? 13.033 13.256 -9.972 1.00 75.25 214 CYS A CA 1
ATOM 1717 C C . CYS A 1 214 ? 14.537 13.463 -10.213 1.00 75.25 214 CYS A C 1
ATOM 1719 O O . CYS A 1 214 ? 14.929 14.085 -11.201 1.00 75.25 214 CYS A O 1
ATOM 1721 N N . GLN A 1 215 ? 15.393 12.910 -9.349 1.00 75.50 215 GLN A N 1
ATOM 1722 C CA . GLN A 1 215 ? 16.848 12.985 -9.508 1.00 75.50 215 GLN A CA 1
ATOM 1723 C C . GLN A 1 215 ? 17.333 12.242 -10.758 1.00 75.50 215 GLN A C 1
ATOM 1725 O O . GLN A 1 215 ? 18.184 12.745 -11.498 1.00 75.50 215 GLN A O 1
ATOM 1730 N N . SER A 1 216 ? 16.791 11.050 -11.009 1.00 71.00 216 SER A N 1
ATOM 1731 C CA . SER A 1 216 ? 17.181 10.253 -12.167 1.00 71.00 216 SER A CA 1
ATOM 1732 C C . SER A 1 216 ? 16.747 10.931 -13.471 1.00 71.00 216 SER A C 1
ATOM 1734 O O . SER A 1 216 ? 17.545 11.020 -14.399 1.00 71.00 216 SER A O 1
ATOM 1736 N N . ASN A 1 217 ? 15.545 11.513 -13.510 1.00 70.88 217 ASN A N 1
ATOM 1737 C CA . ASN A 1 217 ? 15.055 12.264 -14.664 1.00 70.88 217 ASN A CA 1
ATOM 1738 C C . ASN A 1 217 ? 15.916 13.505 -14.956 1.00 70.88 217 ASN A C 1
ATOM 1740 O O . ASN A 1 217 ? 16.312 13.721 -16.099 1.00 70.88 217 ASN A O 1
ATOM 1744 N N . LYS A 1 218 ? 16.290 14.272 -13.920 1.00 73.38 218 LYS A N 1
ATOM 1745 C CA . LYS A 1 218 ? 17.241 15.392 -14.057 1.00 73.38 218 LYS A CA 1
ATOM 1746 C C . LYS A 1 218 ? 18.582 14.931 -14.629 1.00 73.38 218 LYS A C 1
ATOM 1748 O O . LYS A 1 218 ? 19.114 15.563 -15.535 1.00 73.38 218 LYS A O 1
ATOM 1753 N N . THR A 1 219 ? 19.111 13.814 -14.127 1.00 69.19 219 THR A N 1
ATOM 1754 C CA . THR A 1 219 ? 20.390 13.254 -14.590 1.00 69.19 219 THR A CA 1
ATOM 1755 C C . THR A 1 219 ? 20.331 12.869 -16.066 1.00 69.19 219 THR A C 1
ATOM 1757 O O . THR A 1 219 ? 21.267 13.163 -16.805 1.00 69.19 219 THR A O 1
ATOM 1760 N N . ILE A 1 220 ? 19.232 12.246 -16.503 1.00 65.06 220 ILE A N 1
ATOM 1761 C CA . ILE A 1 220 ? 19.017 11.872 -17.906 1.00 65.06 220 ILE A CA 1
ATOM 1762 C C . ILE A 1 220 ? 18.966 13.123 -18.785 1.00 65.06 220 ILE A C 1
ATOM 1764 O O . ILE A 1 220 ? 19.725 13.211 -19.744 1.00 65.06 220 ILE A O 1
ATOM 1768 N N . GLN A 1 221 ? 18.157 14.122 -18.420 1.00 65.75 221 GLN A N 1
ATOM 1769 C CA . GLN A 1 221 ? 18.037 15.371 -19.184 1.00 65.75 221 GLN A CA 1
ATOM 1770 C C . GLN A 1 221 ? 19.362 16.143 -19.300 1.00 65.75 221 GLN A C 1
ATOM 1772 O O . GLN A 1 221 ? 19.595 16.809 -20.303 1.00 65.75 221 GLN A O 1
ATOM 1777 N N . GLN A 1 222 ? 20.230 16.063 -18.287 1.00 65.81 222 GLN A N 1
ATOM 1778 C CA . GLN A 1 222 ? 21.518 16.764 -18.269 1.00 65.81 222 GLN A CA 1
ATOM 1779 C C . GLN A 1 222 ? 22.637 16.014 -19.000 1.00 65.81 222 GLN A C 1
ATOM 1781 O O . GLN A 1 222 ? 23.487 16.648 -19.617 1.00 65.81 222 GLN A O 1
ATOM 1786 N N . LYS A 1 223 ? 22.685 14.680 -18.889 1.00 61.28 223 LYS A N 1
ATOM 1787 C CA . LYS A 1 223 ? 23.815 13.871 -19.384 1.00 61.28 223 LYS A CA 1
ATOM 1788 C C . LYS A 1 223 ? 23.571 13.228 -20.741 1.00 61.28 223 LYS A C 1
ATOM 1790 O O . LYS A 1 223 ? 24.530 12.833 -21.394 1.00 61.28 223 LYS A O 1
ATOM 1795 N N . MET A 1 224 ? 22.316 13.102 -21.157 1.00 58.47 224 MET A N 1
ATOM 1796 C CA . MET A 1 224 ? 21.954 12.500 -22.431 1.00 58.47 224 MET A CA 1
ATOM 1797 C C . MET A 1 224 ? 21.264 13.557 -23.290 1.00 58.47 224 MET A C 1
ATOM 1799 O O . MET A 1 224 ? 20.074 13.808 -23.090 1.00 58.47 224 MET A O 1
ATOM 1803 N N . PRO A 1 225 ? 21.963 14.202 -24.245 1.00 46.97 225 PRO A N 1
ATOM 1804 C CA . PRO A 1 225 ? 21.273 15.018 -25.234 1.00 46.97 225 PRO A CA 1
ATOM 1805 C C . PRO A 1 225 ? 20.210 14.144 -25.912 1.00 46.97 225 PRO A C 1
ATOM 1807 O O . PRO A 1 225 ? 20.433 12.949 -26.126 1.00 46.97 225 PRO A O 1
ATOM 1810 N N . GLY A 1 226 ? 19.048 14.727 -26.220 1.00 47.34 226 GLY A N 1
ATOM 1811 C CA . GLY A 1 226 ? 17.803 14.051 -26.621 1.00 47.34 226 GLY A CA 1
ATOM 1812 C C . GLY A 1 226 ? 17.850 13.082 -27.817 1.00 47.34 226 GLY A C 1
ATOM 1813 O O . GLY A 1 226 ? 16.801 12.638 -28.260 1.00 47.34 226 GLY A O 1
ATOM 1814 N N . ALA A 1 227 ? 19.024 12.727 -28.340 1.00 47.91 227 ALA A N 1
ATOM 1815 C CA . ALA A 1 227 ? 19.246 11.620 -29.265 1.00 47.91 227 ALA A CA 1
ATOM 1816 C C . ALA A 1 227 ? 19.090 10.233 -28.602 1.00 47.91 227 ALA A C 1
ATOM 1818 O O . ALA A 1 227 ? 18.564 9.322 -29.236 1.00 47.91 227 ALA A O 1
ATOM 1819 N N . TYR A 1 228 ? 19.478 10.078 -27.328 1.00 52.16 228 TYR A N 1
ATOM 1820 C CA . TYR A 1 228 ? 19.554 8.775 -26.637 1.00 52.16 228 TYR A CA 1
ATOM 1821 C C . TYR A 1 228 ? 18.201 8.091 -26.436 1.00 52.16 228 TYR A C 1
ATOM 1823 O O . TYR A 1 228 ? 18.022 6.910 -26.714 1.00 52.16 228 TYR A O 1
ATOM 1831 N N . PHE A 1 229 ? 17.226 8.877 -25.986 1.00 56.16 229 PHE A N 1
ATOM 1832 C CA . PHE A 1 229 ? 15.855 8.438 -25.782 1.00 56.16 229 PHE A CA 1
ATOM 1833 C C . PHE A 1 229 ? 14.931 8.978 -26.868 1.00 56.16 229 PHE A C 1
ATOM 1835 O O . PHE A 1 229 ? 13.729 8.880 -26.705 1.00 56.16 229 PHE A O 1
ATOM 1842 N N . LYS A 1 230 ? 15.422 9.509 -27.998 1.00 60.31 230 LYS A N 1
ATOM 1843 C CA . LYS A 1 230 ? 14.532 10.094 -29.023 1.00 60.31 230 LYS A CA 1
ATOM 1844 C C . LYS A 1 230 ? 13.465 9.104 -29.506 1.00 60.31 230 LYS A C 1
ATOM 1846 O O . LYS A 1 230 ? 12.314 9.477 -29.690 1.00 60.31 230 LYS A O 1
ATOM 1851 N N . LYS A 1 231 ? 13.845 7.826 -29.652 1.00 61.84 231 LYS A N 1
ATOM 1852 C CA . LYS A 1 231 ? 12.927 6.714 -29.974 1.00 61.84 231 LYS A CA 1
ATOM 1853 C C . LYS A 1 231 ? 11.980 6.337 -28.821 1.00 61.84 231 LYS A C 1
ATOM 1855 O O . LYS A 1 231 ? 10.946 5.727 -29.060 1.00 61.84 231 LYS A O 1
ATOM 1860 N N . TYR A 1 232 ? 12.346 6.689 -27.593 1.00 68.19 232 TYR A N 1
ATOM 1861 C CA . TYR A 1 232 ? 11.655 6.375 -26.341 1.00 68.19 232 TYR A CA 1
ATOM 1862 C C . TYR A 1 232 ? 10.912 7.585 -25.750 1.00 68.19 232 TYR A C 1
ATOM 1864 O O . TYR A 1 232 ? 10.204 7.446 -24.761 1.00 68.19 232 TYR A O 1
ATOM 1872 N N . ASP A 1 233 ? 11.047 8.775 -26.329 1.00 71.19 233 ASP A N 1
ATOM 1873 C CA . ASP A 1 233 ? 10.531 10.017 -25.756 1.00 71.19 233 ASP A CA 1
ATOM 1874 C C . ASP A 1 233 ? 9.002 9.973 -25.667 1.00 71.19 233 ASP A C 1
ATOM 1876 O O . ASP A 1 233 ? 8.425 10.234 -24.616 1.00 71.19 233 ASP A O 1
ATOM 1880 N N . SER A 1 234 ? 8.345 9.475 -26.718 1.00 74.50 234 SER A N 1
ATOM 1881 C CA . SER A 1 234 ? 6.899 9.236 -26.718 1.00 74.50 234 SER A CA 1
ATOM 1882 C C . SER A 1 234 ? 6.458 8.215 -25.659 1.00 74.50 234 SER A C 1
ATOM 1884 O O . SER A 1 234 ? 5.381 8.358 -25.087 1.00 74.50 234 SER A O 1
ATOM 1886 N N . TYR A 1 235 ? 7.277 7.204 -25.350 1.00 76.44 235 TYR A N 1
ATOM 1887 C CA . TYR A 1 235 ? 7.007 6.240 -24.277 1.00 76.44 235 TYR A CA 1
ATOM 1888 C C . TYR A 1 235 ? 7.096 6.879 -22.894 1.00 76.44 235 TYR A C 1
ATOM 1890 O O . TYR A 1 235 ? 6.264 6.605 -22.030 1.00 76.44 235 TYR A O 1
ATOM 1898 N N . LEU A 1 236 ? 8.112 7.717 -22.685 1.00 77.75 236 LEU A N 1
ATOM 1899 C CA . LEU A 1 236 ? 8.369 8.400 -21.421 1.00 77.75 236 LEU A CA 1
ATOM 1900 C C . LEU A 1 236 ? 7.340 9.508 -21.165 1.00 77.75 236 LEU A C 1
ATOM 1902 O O . LEU A 1 236 ? 6.885 9.664 -20.035 1.00 77.75 236 LEU A O 1
ATOM 1906 N N . GLN A 1 237 ? 6.907 10.221 -22.207 1.00 76.38 237 GLN A N 1
ATOM 1907 C CA . GLN A 1 237 ? 5.860 11.247 -22.135 1.00 76.38 237 GLN A CA 1
ATOM 1908 C C . GLN A 1 237 ? 4.485 10.686 -21.753 1.00 76.38 237 GLN A C 1
ATOM 1910 O O . GLN A 1 237 ? 3.667 11.410 -21.192 1.00 76.38 237 GLN A O 1
ATOM 1915 N N . LYS A 1 238 ? 4.231 9.394 -22.001 1.00 76.44 238 LYS A N 1
ATOM 1916 C CA . LYS A 1 238 ? 3.013 8.702 -21.544 1.00 76.44 238 LYS A CA 1
ATOM 1917 C C . LYS A 1 238 ? 3.001 8.416 -20.037 1.00 76.44 238 LYS A C 1
ATOM 1919 O O . LYS A 1 238 ? 2.017 7.866 -19.546 1.00 76.44 238 LYS A O 1
ATOM 1924 N N . ALA A 1 239 ? 4.069 8.740 -19.304 1.00 77.06 239 ALA A N 1
ATOM 1925 C CA . ALA A 1 239 ? 4.110 8.534 -17.865 1.00 77.06 239 ALA A CA 1
ATOM 1926 C C . ALA A 1 239 ? 3.032 9.359 -17.151 1.00 77.06 239 ALA A C 1
ATOM 1928 O O . ALA A 1 239 ? 3.001 10.584 -17.258 1.00 77.06 239 ALA A O 1
ATOM 1929 N N . SER A 1 240 ? 2.192 8.704 -16.351 1.00 73.56 240 SER A N 1
ATOM 1930 C CA . SER A 1 240 ? 1.142 9.385 -15.579 1.00 73.56 240 SER A CA 1
ATOM 1931 C C . SER A 1 240 ? 1.677 10.159 -14.363 1.00 73.56 240 SER A C 1
ATOM 1933 O O . SER A 1 240 ? 0.945 10.933 -13.747 1.00 73.56 240 SER A O 1
ATOM 1935 N N . GLY A 1 241 ? 2.949 9.959 -13.996 1.00 76.50 241 GLY A N 1
ATOM 1936 C CA . GLY A 1 241 ? 3.611 10.631 -12.877 1.00 76.50 241 GLY A CA 1
ATOM 1937 C C . GLY A 1 241 ? 4.989 10.045 -12.569 1.00 76.50 241 GLY A C 1
ATOM 1938 O O . GLY A 1 241 ? 5.469 9.152 -13.265 1.00 76.50 241 GLY A O 1
ATOM 1939 N N . SER A 1 242 ? 5.643 10.531 -11.510 1.00 78.25 242 SER A N 1
ATOM 1940 C CA . SER A 1 242 ? 7.064 10.241 -11.250 1.00 78.25 242 SER A CA 1
ATOM 1941 C C . SER A 1 242 ? 7.382 8.754 -11.054 1.00 78.25 242 SER A C 1
ATOM 1943 O O . SER A 1 242 ? 8.449 8.303 -11.464 1.00 78.25 242 SER A O 1
ATOM 1945 N N . ILE A 1 243 ? 6.488 7.973 -10.444 1.00 79.25 243 ILE A N 1
ATOM 1946 C CA . ILE A 1 243 ? 6.714 6.531 -10.245 1.00 79.25 243 ILE A CA 1
ATOM 1947 C C . ILE A 1 243 ? 6.614 5.762 -11.566 1.00 79.25 243 ILE A C 1
ATOM 1949 O O . ILE A 1 243 ? 7.498 4.961 -11.869 1.00 79.25 243 ILE A O 1
ATOM 1953 N N . ASP A 1 244 ? 5.591 6.047 -12.375 1.00 79.44 244 ASP A N 1
ATOM 1954 C CA . ASP A 1 244 ? 5.441 5.449 -13.706 1.00 79.44 244 ASP A CA 1
ATOM 1955 C C . ASP A 1 244 ? 6.596 5.869 -14.628 1.00 79.44 244 ASP A C 1
ATOM 1957 O O . ASP A 1 244 ? 7.151 5.051 -15.354 1.00 79.44 244 ASP A O 1
ATOM 1961 N N . LEU A 1 245 ? 7.056 7.119 -14.519 1.00 79.06 245 LEU A N 1
ATOM 1962 C CA . LEU A 1 245 ? 8.222 7.613 -15.247 1.00 79.06 245 LEU A CA 1
ATOM 1963 C C . LEU A 1 245 ? 9.499 6.846 -14.874 1.00 79.06 245 LEU A C 1
ATOM 1965 O O . LEU A 1 245 ? 10.261 6.458 -15.754 1.00 79.06 245 LEU A O 1
ATOM 1969 N N . LEU A 1 246 ? 9.730 6.587 -13.582 1.00 77.81 246 LEU A N 1
ATOM 1970 C CA . LEU A 1 246 ? 10.890 5.816 -13.123 1.00 77.81 246 LEU A CA 1
ATOM 1971 C C . LEU A 1 246 ? 10.865 4.379 -13.657 1.00 77.81 246 LEU A C 1
ATOM 1973 O O . LEU A 1 246 ? 11.901 3.853 -14.065 1.00 77.81 246 LEU A O 1
ATOM 1977 N N . TYR A 1 247 ? 9.685 3.759 -13.672 1.00 81.75 247 TYR A N 1
ATOM 1978 C CA . TYR A 1 247 ? 9.483 2.435 -14.252 1.00 81.75 247 TYR A CA 1
ATOM 1979 C C . TYR A 1 247 ? 9.756 2.419 -15.756 1.00 81.75 247 TYR A C 1
ATOM 1981 O O . TYR A 1 247 ? 10.544 1.603 -16.236 1.00 81.75 247 TYR A O 1
ATOM 1989 N N . ARG A 1 248 ? 9.156 3.360 -16.492 1.00 79.88 248 ARG A N 1
ATOM 1990 C CA . ARG A 1 248 ? 9.336 3.497 -17.939 1.00 79.88 248 ARG A CA 1
ATOM 1991 C C . ARG A 1 248 ? 10.801 3.750 -18.298 1.00 79.88 248 ARG A C 1
ATOM 1993 O O . ARG A 1 248 ? 11.296 3.134 -19.234 1.00 79.88 248 ARG A O 1
ATOM 2000 N N . HIS A 1 249 ? 11.528 4.547 -17.513 1.00 78.88 249 HIS A N 1
ATOM 2001 C CA . HIS A 1 249 ? 12.977 4.718 -17.674 1.00 78.88 249 HIS A CA 1
ATOM 2002 C C . HIS A 1 249 ? 13.752 3.406 -17.508 1.00 78.88 249 HIS A C 1
ATOM 2004 O O . HIS A 1 249 ? 14.622 3.112 -18.325 1.00 78.88 249 HIS A O 1
ATOM 2010 N N . SER A 1 250 ? 13.425 2.590 -16.499 1.00 79.12 250 SER A N 1
ATOM 2011 C CA . SER A 1 250 ? 14.064 1.274 -16.330 1.00 79.12 250 SER A CA 1
ATOM 2012 C C . SER A 1 250 ? 13.802 0.348 -17.519 1.00 79.12 250 SER A C 1
ATOM 2014 O O . SER A 1 250 ? 14.744 -0.215 -18.077 1.00 79.12 250 SER A O 1
ATOM 2016 N N . LYS A 1 251 ? 12.536 0.230 -17.943 1.00 80.19 251 LYS A N 1
ATOM 2017 C CA . LYS A 1 251 ? 12.141 -0.567 -19.116 1.00 80.19 251 LYS A CA 1
ATOM 2018 C C . LYS A 1 251 ? 12.871 -0.107 -20.379 1.00 80.19 251 LYS A C 1
ATOM 2020 O O . LYS A 1 251 ? 13.518 -0.918 -21.032 1.00 80.19 251 LYS A O 1
ATOM 2025 N N . ALA A 1 252 ? 12.836 1.194 -20.670 1.00 77.75 252 ALA A N 1
ATOM 2026 C CA . ALA A 1 252 ? 13.483 1.771 -21.845 1.00 77.75 252 ALA A CA 1
ATOM 2027 C C . ALA A 1 252 ? 14.996 1.503 -21.863 1.00 77.75 252 ALA A C 1
ATOM 2029 O O . ALA A 1 252 ? 15.555 1.179 -22.906 1.00 77.75 252 ALA A O 1
ATOM 2030 N N . LEU A 1 253 ? 15.666 1.589 -20.709 1.00 76.56 253 LEU A N 1
ATOM 2031 C CA . LEU A 1 253 ? 17.097 1.308 -20.619 1.00 76.56 253 LEU A CA 1
ATOM 2032 C C . LEU A 1 253 ? 17.421 -0.176 -20.861 1.00 76.56 253 LEU A C 1
ATOM 2034 O O . LEU A 1 253 ? 18.424 -0.480 -21.506 1.00 76.56 253 LEU A O 1
ATOM 2038 N N . ASN A 1 254 ? 16.585 -1.092 -20.365 1.00 77.31 254 ASN A N 1
ATOM 2039 C CA . ASN A 1 254 ? 16.738 -2.528 -20.613 1.00 77.31 254 ASN A CA 1
ATOM 2040 C C . ASN A 1 254 ? 16.546 -2.868 -22.092 1.00 77.31 254 ASN A C 1
ATOM 2042 O O . ASN A 1 254 ? 17.408 -3.524 -22.679 1.00 77.31 254 ASN A O 1
ATOM 2046 N N . ASP A 1 255 ? 15.463 -2.371 -22.689 1.00 77.50 255 ASP A N 1
ATOM 2047 C CA . ASP A 1 255 ? 15.153 -2.597 -24.102 1.00 77.50 255 ASP A CA 1
ATOM 2048 C C . ASP A 1 255 ? 16.255 -2.011 -24.999 1.00 77.50 255 ASP A C 1
ATOM 2050 O O . ASP A 1 255 ? 16.668 -2.634 -25.980 1.00 77.50 255 ASP A O 1
ATOM 2054 N N . PHE A 1 256 ? 16.817 -0.858 -24.619 1.00 76.69 256 PHE A N 1
ATOM 2055 C CA . PHE A 1 256 ? 17.941 -0.249 -25.324 1.00 76.69 256 PHE A CA 1
ATOM 2056 C C . PHE A 1 256 ? 19.250 -1.034 -25.178 1.00 76.69 256 PHE A C 1
ATOM 2058 O O . PHE A 1 256 ? 19.996 -1.169 -26.149 1.00 76.69 256 PHE A O 1
ATOM 2065 N N . LYS A 1 257 ? 19.537 -1.583 -23.991 1.00 76.88 257 LYS A N 1
ATOM 2066 C CA . LYS A 1 257 ? 20.697 -2.462 -23.782 1.00 76.88 257 LYS A CA 1
ATOM 2067 C C . LYS A 1 257 ? 20.613 -3.700 -24.680 1.00 76.88 257 LYS A C 1
ATOM 2069 O O . LYS A 1 257 ? 21.604 -4.056 -25.315 1.00 76.88 257 LYS A O 1
ATOM 2074 N N . GLU A 1 258 ? 19.442 -4.330 -24.741 1.00 80.31 258 GLU A N 1
ATOM 2075 C CA . GLU A 1 258 ? 19.177 -5.489 -25.601 1.00 80.31 258 GLU A CA 1
ATOM 2076 C C . GLU A 1 258 ? 19.334 -5.119 -27.086 1.00 80.31 258 GLU A C 1
ATOM 2078 O O . GLU A 1 258 ? 20.084 -5.775 -27.808 1.00 80.31 258 GLU A O 1
ATOM 2083 N N . TYR A 1 259 ? 18.738 -4.002 -27.517 1.00 79.81 259 TYR A N 1
ATOM 2084 C CA . TYR A 1 259 ? 18.868 -3.479 -28.881 1.00 79.81 259 TYR A CA 1
ATOM 2085 C C . TYR A 1 259 ? 20.330 -3.234 -29.289 1.00 79.81 259 TYR A C 1
ATOM 2087 O O . TYR A 1 259 ? 20.758 -3.694 -30.346 1.00 79.81 259 TYR A O 1
ATOM 2095 N N . ASN A 1 260 ? 21.126 -2.559 -28.452 1.00 76.25 260 ASN A N 1
ATOM 2096 C CA . ASN A 1 260 ? 22.533 -2.285 -28.763 1.00 76.25 260 ASN A CA 1
ATOM 2097 C C . ASN A 1 260 ? 23.363 -3.567 -28.875 1.00 76.25 260 ASN A C 1
ATOM 2099 O O . ASN A 1 260 ? 24.211 -3.669 -29.763 1.00 76.25 260 ASN A O 1
ATOM 2103 N N . SER A 1 261 ? 23.100 -4.557 -28.015 1.00 78.81 261 SER A N 1
ATOM 2104 C CA . SER A 1 261 ? 23.750 -5.868 -28.103 1.00 78.81 261 SER A CA 1
ATOM 2105 C C . SER A 1 261 ? 23.453 -6.552 -29.442 1.00 78.81 261 SER A C 1
ATOM 2107 O O . SER A 1 261 ? 24.366 -7.084 -30.075 1.00 78.81 261 SER A O 1
ATOM 2109 N N . LEU A 1 262 ? 22.200 -6.497 -29.905 1.00 78.44 262 LEU A N 1
ATOM 2110 C CA . LEU A 1 262 ? 21.784 -7.068 -31.190 1.00 78.44 262 LEU A CA 1
ATOM 2111 C C . LEU A 1 262 ? 22.364 -6.299 -32.385 1.00 78.44 262 LEU A C 1
ATOM 2113 O O . LEU A 1 262 ? 22.825 -6.919 -33.339 1.00 78.44 262 LEU A O 1
ATOM 2117 N N . CYS A 1 263 ? 22.422 -4.963 -32.338 1.00 76.75 263 CYS A N 1
ATOM 2118 C CA . CYS A 1 263 ? 23.074 -4.162 -33.382 1.00 76.75 263 CYS A CA 1
ATOM 2119 C C . CYS A 1 263 ? 24.572 -4.473 -33.514 1.00 76.75 263 CYS A C 1
ATOM 2121 O O . CYS A 1 263 ? 25.104 -4.498 -34.630 1.00 76.75 263 CYS A O 1
ATOM 2123 N N . PHE A 1 264 ? 25.250 -4.726 -32.393 1.00 79.38 264 PHE A N 1
ATOM 2124 C CA . PHE A 1 264 ? 26.647 -5.151 -32.394 1.00 79.38 264 PHE A CA 1
ATOM 2125 C C . PHE A 1 264 ? 26.805 -6.553 -32.999 1.00 79.38 264 PHE A C 1
ATOM 2127 O O . PHE A 1 264 ? 27.650 -6.761 -33.871 1.00 79.38 264 PHE A O 1
ATOM 2134 N N . GLU A 1 265 ? 25.960 -7.508 -32.595 1.00 77.75 265 GLU A N 1
ATOM 2135 C CA . GLU A 1 265 ? 25.949 -8.862 -33.160 1.00 77.75 265 GLU A CA 1
ATOM 2136 C C . GLU A 1 265 ? 25.673 -8.849 -34.673 1.00 77.75 265 GLU A C 1
ATOM 2138 O O . GLU A 1 265 ? 26.370 -9.530 -35.430 1.00 77.75 265 GLU A O 1
ATOM 2143 N N . LEU A 1 266 ? 24.724 -8.025 -35.126 1.00 79.25 266 LEU A N 1
ATOM 2144 C CA . LEU A 1 266 ? 24.404 -7.829 -36.539 1.00 79.25 266 LEU A CA 1
ATOM 2145 C C . LEU A 1 266 ? 25.590 -7.251 -37.313 1.00 79.25 266 LEU A C 1
ATOM 2147 O O . LEU A 1 266 ? 25.946 -7.771 -38.367 1.00 79.25 266 LEU A O 1
ATOM 2151 N N . SER A 1 267 ? 26.229 -6.202 -36.790 1.00 77.12 267 SER A N 1
ATOM 2152 C CA . SER A 1 267 ? 27.404 -5.591 -37.426 1.00 77.12 267 SER A CA 1
ATOM 2153 C C . SER A 1 267 ? 28.533 -6.610 -37.585 1.00 77.12 267 SER A C 1
ATOM 2155 O O . SER A 1 267 ? 29.055 -6.786 -38.685 1.00 77.12 267 SER A O 1
ATOM 2157 N N . ARG A 1 268 ? 28.828 -7.366 -36.518 1.00 83.50 268 ARG A N 1
ATOM 2158 C CA . ARG A 1 268 ? 29.856 -8.415 -36.512 1.00 83.50 268 ARG A CA 1
ATOM 2159 C C . ARG A 1 268 ? 29.550 -9.542 -37.502 1.00 83.50 268 ARG A C 1
ATOM 2161 O O . ARG A 1 268 ? 30.424 -9.974 -38.248 1.00 83.50 268 ARG A O 1
ATOM 2168 N N . THR A 1 269 ? 28.322 -10.061 -37.504 1.00 77.56 269 THR A N 1
ATOM 2169 C CA . THR A 1 269 ? 27.924 -11.165 -38.399 1.00 77.56 269 THR A CA 1
ATOM 2170 C C . THR A 1 269 ? 27.870 -10.721 -39.860 1.00 77.56 269 THR A C 1
ATOM 2172 O O . THR A 1 269 ? 28.329 -11.457 -40.736 1.00 77.56 269 THR A O 1
ATOM 2175 N N . LYS A 1 270 ? 27.407 -9.493 -40.124 1.00 81.31 270 LYS A N 1
ATOM 2176 C CA . LYS A 1 270 ? 27.419 -8.869 -41.451 1.00 81.31 270 LYS A CA 1
ATOM 2177 C C . LYS A 1 270 ? 28.837 -8.709 -41.988 1.00 81.31 270 LYS A C 1
ATOM 2179 O O . LYS A 1 270 ? 29.078 -9.063 -43.139 1.00 81.31 270 LYS A O 1
ATOM 2184 N N . GLU A 1 271 ? 29.765 -8.210 -41.174 1.00 82.25 271 GLU A N 1
ATOM 2185 C CA . GLU A 1 271 ? 31.176 -8.069 -41.546 1.00 82.25 271 GLU A CA 1
ATOM 2186 C C . GLU A 1 271 ? 31.817 -9.435 -41.833 1.00 82.25 271 GLU A C 1
ATOM 2188 O O . GLU A 1 271 ? 32.407 -9.631 -42.896 1.00 82.25 271 GLU A O 1
ATOM 2193 N N . ASN A 1 272 ? 31.609 -10.422 -40.955 1.00 80.88 272 ASN A N 1
ATOM 2194 C CA . ASN A 1 272 ? 32.097 -11.789 -41.161 1.00 80.88 272 ASN A CA 1
ATOM 2195 C C . ASN A 1 272 ? 31.585 -12.394 -42.476 1.00 80.88 272 ASN A C 1
ATOM 2197 O O . ASN A 1 272 ? 32.363 -12.954 -43.253 1.00 80.88 272 ASN A O 1
ATOM 2201 N N . TYR A 1 273 ? 30.283 -12.267 -42.752 1.00 85.75 273 TYR A N 1
ATOM 2202 C CA . TYR A 1 273 ? 29.706 -12.730 -44.011 1.00 85.75 273 TYR A CA 1
ATOM 2203 C C . TYR A 1 273 ? 30.275 -11.962 -45.210 1.00 85.75 273 TYR A C 1
ATOM 2205 O O . TYR A 1 273 ? 30.649 -12.580 -46.207 1.00 85.75 273 TYR A O 1
ATOM 2213 N N . HIS A 1 274 ? 30.397 -10.635 -45.117 1.00 86.12 274 HIS A N 1
ATOM 2214 C CA . HIS A 1 274 ? 30.954 -9.795 -46.177 1.00 86.12 274 HIS A CA 1
ATOM 2215 C C . HIS A 1 274 ? 32.385 -10.211 -46.541 1.00 86.12 274 HIS A C 1
ATOM 2217 O O . HIS A 1 274 ? 32.695 -10.347 -47.729 1.00 86.12 274 HIS A O 1
ATOM 2223 N N . ASN A 1 275 ? 33.231 -10.457 -45.541 1.00 85.31 275 ASN A N 1
ATOM 2224 C CA . ASN A 1 275 ? 34.628 -10.849 -45.724 1.00 85.31 275 ASN A CA 1
ATOM 2225 C C . ASN A 1 275 ? 34.748 -12.196 -46.448 1.00 85.31 275 ASN A C 1
ATOM 2227 O O . ASN A 1 275 ? 35.548 -12.348 -47.370 1.00 85.31 275 ASN A O 1
ATOM 2231 N N . VAL A 1 276 ? 33.909 -13.174 -46.094 1.00 83.38 276 VAL A N 1
ATOM 2232 C CA . VAL A 1 276 ? 33.954 -14.505 -46.720 1.00 83.38 276 VAL A CA 1
ATOM 2233 C C . VAL A 1 276 ? 33.248 -14.521 -48.081 1.00 83.38 276 VAL A C 1
ATOM 2235 O O . VAL A 1 276 ? 33.674 -15.245 -48.983 1.00 83.38 276 VAL A O 1
ATOM 2238 N N . ARG A 1 277 ? 32.210 -13.699 -48.290 1.00 81.81 277 ARG A N 1
ATOM 2239 C CA . ARG A 1 277 ? 31.469 -13.599 -49.561 1.00 81.81 277 ARG A CA 1
ATOM 2240 C C . ARG A 1 277 ? 32.361 -13.187 -50.734 1.00 81.81 277 ARG A C 1
ATOM 2242 O O . ARG A 1 277 ? 32.142 -13.673 -51.841 1.00 81.81 277 ARG A O 1
ATOM 2249 N N . GLN A 1 278 ? 33.357 -12.333 -50.493 1.00 83.12 278 GLN A N 1
ATOM 2250 C CA . GLN A 1 278 ? 34.304 -11.854 -51.510 1.00 83.12 278 GLN A CA 1
ATOM 2251 C C . GLN A 1 278 ? 35.256 -12.944 -52.034 1.00 83.12 278 GLN A C 1
ATOM 2253 O O . GLN A 1 278 ? 35.852 -12.789 -53.100 1.00 83.12 278 GLN A O 1
ATOM 2258 N N . LEU A 1 279 ? 35.404 -14.058 -51.313 1.00 82.44 279 LEU A N 1
ATOM 2259 C CA . LEU A 1 279 ? 36.297 -15.150 -51.696 1.00 82.44 279 LEU A CA 1
ATOM 2260 C C . LEU A 1 279 ? 35.681 -15.987 -52.829 1.00 82.44 279 LEU A C 1
ATOM 2262 O O . LEU A 1 279 ? 34.488 -16.294 -52.811 1.00 82.44 279 LEU A O 1
ATOM 2266 N N . ARG A 1 280 ? 36.483 -16.396 -53.823 1.00 77.69 280 ARG A N 1
ATOM 2267 C CA . ARG A 1 280 ? 36.001 -17.233 -54.943 1.00 77.69 280 ARG A CA 1
ATOM 2268 C C . ARG A 1 280 ? 35.597 -18.627 -54.460 1.00 77.69 280 ARG A C 1
ATOM 2270 O O . ARG A 1 280 ? 36.368 -19.278 -53.759 1.00 77.69 280 ARG A O 1
ATOM 2277 N N . ASP A 1 281 ? 34.448 -19.121 -54.923 1.00 72.44 281 ASP A N 1
ATOM 2278 C CA . ASP A 1 281 ? 33.904 -20.443 -54.579 1.00 72.44 281 ASP A CA 1
ATOM 2279 C C . ASP A 1 281 ? 34.676 -21.590 -55.237 1.00 72.44 281 ASP A C 1
ATOM 2281 O O . ASP A 1 281 ? 34.231 -22.199 -56.205 1.00 72.44 281 ASP A O 1
ATOM 2285 N N . LYS A 1 282 ? 35.871 -21.878 -54.713 1.00 74.81 282 LYS A N 1
ATOM 2286 C CA . LYS A 1 282 ? 36.747 -22.940 -55.225 1.00 74.81 282 LYS A CA 1
ATOM 2287 C C . LYS A 1 282 ? 36.721 -24.227 -54.392 1.00 74.81 282 LYS A C 1
ATOM 2289 O O . LYS A 1 282 ? 37.166 -25.252 -54.894 1.00 74.81 282 LYS A O 1
ATOM 2294 N N . SER A 1 283 ? 36.196 -24.216 -53.158 1.00 81.12 283 SER A N 1
ATOM 2295 C CA . SER A 1 283 ? 36.139 -25.410 -52.292 1.00 81.12 283 SER A CA 1
ATOM 2296 C C . SER A 1 283 ? 34.752 -25.646 -51.661 1.00 81.12 283 SER A C 1
ATOM 2298 O O . SER A 1 283 ? 34.032 -24.688 -51.363 1.00 81.12 283 SER A O 1
ATOM 2300 N N . PRO A 1 284 ? 34.342 -26.912 -51.429 1.00 81.94 284 PRO A N 1
ATOM 2301 C CA . PRO A 1 284 ? 33.107 -27.244 -50.708 1.00 81.94 284 PRO A CA 1
ATOM 2302 C C . PRO A 1 284 ? 33.064 -26.664 -49.288 1.00 81.94 284 PRO A C 1
ATOM 2304 O O . PRO A 1 284 ? 32.032 -26.150 -48.873 1.00 81.94 284 PRO A O 1
ATOM 2307 N N . HIS A 1 285 ? 34.195 -26.660 -48.576 1.00 82.31 285 HIS A N 1
ATOM 2308 C CA . HIS A 1 285 ? 34.291 -26.093 -47.228 1.00 82.31 285 HIS A CA 1
ATOM 2309 C C . HIS A 1 285 ? 33.999 -24.588 -47.194 1.00 82.31 285 HIS A C 1
ATOM 2311 O O . HIS A 1 285 ? 33.321 -24.119 -46.282 1.00 82.31 285 HIS A O 1
ATOM 2317 N N . LEU A 1 286 ? 34.451 -23.837 -48.206 1.00 80.69 286 LEU A N 1
ATOM 2318 C CA . LEU A 1 286 ? 34.162 -22.407 -48.310 1.00 80.69 286 LEU A CA 1
ATOM 2319 C C . LEU A 1 286 ? 32.671 -22.148 -48.567 1.00 80.69 286 LEU A C 1
ATOM 2321 O O . LEU A 1 286 ? 32.107 -21.229 -47.979 1.00 80.69 286 LEU A O 1
ATOM 2325 N N . ARG A 1 287 ? 32.012 -22.989 -49.378 1.00 83.69 287 ARG A N 1
ATOM 2326 C CA . ARG A 1 287 ? 30.557 -22.915 -49.603 1.00 83.69 287 ARG A CA 1
ATOM 2327 C C . ARG A 1 287 ? 29.771 -23.157 -48.312 1.00 83.69 287 ARG A C 1
ATOM 2329 O O . ARG A 1 287 ? 28.873 -22.381 -47.994 1.00 83.69 287 ARG A O 1
ATOM 2336 N N . THR A 1 288 ? 30.151 -24.170 -47.533 1.00 87.62 288 THR A N 1
ATOM 2337 C CA . THR A 1 288 ? 29.537 -24.446 -46.224 1.00 87.62 288 THR A CA 1
ATOM 2338 C C . THR A 1 288 ? 29.752 -23.293 -45.241 1.00 87.62 288 THR A C 1
ATOM 2340 O O . THR A 1 288 ? 28.810 -22.877 -44.569 1.00 87.62 288 THR A O 1
ATOM 2343 N N . LEU A 1 289 ? 30.962 -22.723 -45.186 1.00 85.12 289 LEU A N 1
ATOM 2344 C CA . LEU A 1 289 ? 31.266 -21.574 -44.328 1.00 85.12 289 LEU A CA 1
ATOM 2345 C C . LEU A 1 289 ? 30.457 -20.328 -44.722 1.00 85.12 289 LEU A C 1
ATOM 2347 O O . LEU A 1 289 ? 29.901 -19.669 -43.847 1.00 85.12 289 LEU A O 1
ATOM 2351 N N . LYS A 1 290 ? 30.335 -20.033 -46.024 1.00 86.44 290 LYS A N 1
ATOM 2352 C CA . LYS A 1 290 ? 29.488 -18.941 -46.532 1.00 86.44 290 LYS A CA 1
ATOM 2353 C C . LYS A 1 290 ? 28.030 -19.121 -46.132 1.00 86.44 290 LYS A C 1
ATOM 2355 O O . LYS A 1 290 ? 27.424 -18.174 -45.644 1.00 86.44 290 LYS A O 1
ATOM 2360 N N . SER A 1 291 ? 27.483 -20.325 -46.308 1.00 87.62 291 SER A N 1
ATOM 2361 C CA . SER A 1 291 ? 26.101 -20.625 -45.921 1.00 87.62 291 SER A CA 1
ATOM 2362 C C . SER A 1 291 ? 25.887 -20.464 -44.417 1.00 87.62 291 SER A C 1
ATOM 2364 O O . SER A 1 291 ? 24.869 -19.918 -44.007 1.00 87.62 291 SER A O 1
ATOM 2366 N N . LYS A 1 292 ? 26.847 -20.902 -43.594 1.00 92.44 292 LYS A N 1
ATOM 2367 C CA . LYS A 1 292 ? 26.783 -20.733 -42.140 1.00 92.44 292 LYS A CA 1
ATOM 2368 C C . LYS A 1 292 ? 26.789 -19.255 -41.744 1.00 92.44 292 LYS A C 1
ATOM 2370 O O . LYS A 1 292 ? 25.907 -18.827 -41.016 1.00 92.44 292 LYS A O 1
ATOM 2375 N N . LEU A 1 293 ? 27.739 -18.472 -42.257 1.00 87.88 293 LEU A N 1
ATOM 2376 C CA . LEU A 1 293 ? 27.850 -17.048 -41.925 1.00 87.88 293 LEU A CA 1
ATOM 2377 C C . LEU A 1 293 ? 26.671 -16.223 -42.455 1.00 87.88 293 LEU A C 1
ATOM 2379 O O . LEU A 1 293 ? 26.267 -15.261 -41.807 1.00 87.88 293 LEU A O 1
ATOM 2383 N N . LEU A 1 294 ? 26.097 -16.609 -43.600 1.00 88.94 294 LEU A N 1
ATOM 2384 C CA . LEU A 1 294 ? 24.843 -16.038 -44.085 1.00 88.94 294 LEU A CA 1
ATOM 2385 C C . LEU A 1 294 ? 23.699 -16.322 -43.106 1.00 88.94 294 LEU A C 1
ATOM 2387 O O . LEU A 1 294 ? 22.967 -15.403 -42.761 1.00 88.94 294 LEU A O 1
ATOM 2391 N N . ASN A 1 295 ? 23.567 -17.564 -42.634 1.00 91.69 295 ASN A N 1
ATOM 2392 C CA . ASN A 1 295 ? 22.546 -17.921 -41.649 1.00 91.69 295 ASN A CA 1
ATOM 2393 C C . ASN A 1 295 ? 22.737 -17.165 -40.327 1.00 91.69 295 ASN A C 1
ATOM 2395 O O . ASN A 1 295 ? 21.760 -16.660 -39.785 1.00 91.69 295 ASN A O 1
ATOM 2399 N N . ASP A 1 296 ? 23.973 -17.035 -39.838 1.00 84.19 296 ASP A N 1
ATOM 2400 C CA . ASP A 1 296 ? 24.280 -16.270 -38.623 1.00 84.19 296 ASP A CA 1
ATOM 2401 C C . ASP A 1 296 ? 23.895 -14.785 -38.785 1.00 84.19 296 ASP A C 1
ATOM 2403 O O . ASP A 1 296 ? 23.303 -14.196 -37.880 1.00 84.19 296 ASP A O 1
ATOM 2407 N N . TYR A 1 297 ? 24.175 -14.190 -39.953 1.00 83.44 297 TYR A N 1
ATOM 2408 C CA . TYR A 1 297 ? 23.764 -12.822 -40.293 1.00 83.44 297 TYR A CA 1
ATOM 2409 C C . TYR A 1 297 ? 22.237 -12.667 -40.356 1.00 83.44 297 TYR A C 1
ATOM 2411 O O . TYR A 1 297 ? 21.691 -11.768 -39.720 1.00 83.44 297 TYR A O 1
ATOM 2419 N N . LEU A 1 298 ? 21.540 -13.552 -41.077 1.00 86.31 298 LEU A N 1
ATOM 2420 C CA . LEU A 1 298 ? 20.079 -13.510 -41.205 1.00 86.31 298 LEU A CA 1
ATOM 2421 C C . LEU A 1 298 ? 19.377 -13.727 -39.859 1.00 86.31 298 LEU A C 1
ATOM 2423 O O . LEU A 1 298 ? 18.366 -13.089 -39.583 1.00 86.31 298 LEU A O 1
ATOM 2427 N N . LEU A 1 299 ? 19.921 -14.593 -39.000 1.00 90.88 299 LEU A N 1
ATOM 2428 C CA . LEU A 1 299 ? 19.397 -14.811 -37.655 1.00 90.88 299 LEU A CA 1
ATOM 2429 C C . LEU A 1 299 ? 19.566 -13.565 -36.773 1.00 90.88 299 LEU A C 1
ATOM 2431 O O . LEU A 1 299 ? 18.650 -13.218 -36.030 1.00 90.88 299 LEU A O 1
ATOM 2435 N N . ALA A 1 300 ? 20.718 -12.891 -36.845 1.00 74.19 300 ALA A N 1
ATOM 2436 C CA . ALA A 1 300 ? 20.945 -11.643 -36.117 1.00 74.19 300 ALA A CA 1
ATOM 2437 C C . ALA A 1 300 ? 20.005 -10.521 -36.597 1.00 74.19 300 ALA A C 1
ATOM 2439 O O . ALA A 1 300 ? 19.480 -9.769 -35.775 1.00 74.19 300 ALA A O 1
ATOM 2440 N N . ASP A 1 301 ? 19.750 -10.442 -37.906 1.00 80.50 301 ASP A N 1
ATOM 2441 C CA . ASP A 1 301 ? 18.817 -9.477 -38.501 1.00 80.50 301 ASP A CA 1
ATOM 2442 C C . ASP A 1 301 ? 17.373 -9.744 -38.049 1.00 80.50 301 ASP A C 1
ATOM 2444 O O . ASP A 1 301 ? 16.702 -8.845 -37.541 1.00 80.50 301 ASP A O 1
ATOM 2448 N N . ALA A 1 302 ? 16.931 -11.005 -38.106 1.00 82.38 302 ALA A N 1
ATOM 2449 C CA . ALA A 1 302 ? 15.607 -11.419 -37.645 1.00 82.38 302 ALA A CA 1
ATOM 2450 C C . ALA A 1 302 ? 15.370 -11.092 -36.160 1.00 82.38 302 ALA A C 1
ATOM 2452 O O . ALA A 1 302 ? 14.328 -10.537 -35.813 1.00 82.38 302 ALA A O 1
ATOM 2453 N N . LYS A 1 303 ? 16.351 -11.356 -35.286 1.00 81.75 303 LYS A N 1
ATOM 2454 C CA . LYS A 1 303 ? 16.271 -10.992 -33.859 1.00 81.75 303 LYS A CA 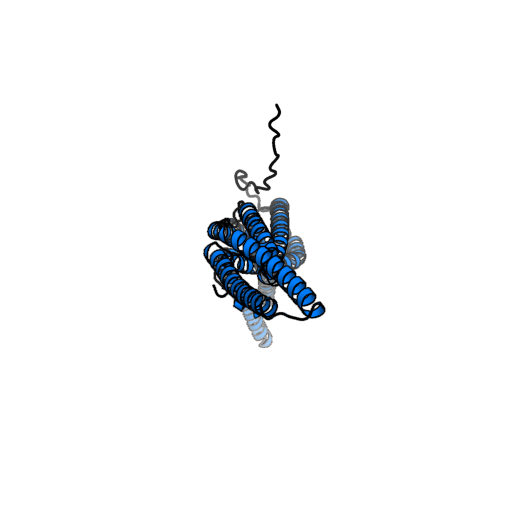1
ATOM 2455 C C . LYS A 1 303 ? 16.140 -9.482 -33.648 1.00 81.75 303 LYS A C 1
ATOM 2457 O O . LYS A 1 303 ? 15.426 -9.048 -32.746 1.00 81.75 303 LYS A O 1
ATOM 2462 N N . LEU A 1 304 ? 16.826 -8.667 -34.455 1.00 77.94 304 LEU A N 1
ATOM 2463 C CA . LEU A 1 304 ? 16.725 -7.209 -34.362 1.00 77.94 304 LEU A CA 1
ATOM 2464 C C . LEU A 1 304 ? 15.339 -6.710 -34.802 1.00 77.94 304 LEU A C 1
ATOM 2466 O O . LEU A 1 304 ? 14.798 -5.789 -34.186 1.00 77.94 304 LEU A O 1
ATOM 2470 N N . VAL A 1 305 ? 14.754 -7.321 -35.837 1.00 79.06 305 VAL A N 1
ATOM 2471 C CA . VAL A 1 305 ? 13.374 -7.044 -36.269 1.00 79.06 305 VAL A CA 1
ATOM 2472 C C . VAL A 1 305 ? 12.381 -7.405 -35.163 1.00 79.06 305 VAL A C 1
ATOM 2474 O O . VAL A 1 305 ? 11.598 -6.546 -34.759 1.00 79.06 305 VAL A O 1
ATOM 2477 N N . GLU A 1 306 ? 12.475 -8.612 -34.600 1.00 82.50 306 GLU A N 1
ATOM 2478 C CA . GLU A 1 306 ? 11.619 -9.065 -33.494 1.00 82.50 306 GLU A CA 1
ATOM 2479 C C . GLU A 1 306 ? 11.706 -8.122 -32.281 1.00 82.50 306 GLU A C 1
ATOM 2481 O O . GLU A 1 306 ? 10.686 -7.742 -31.700 1.00 82.50 306 GLU A O 1
ATOM 2486 N N . GLN A 1 307 ? 12.912 -7.667 -31.927 1.00 81.31 307 GLN A N 1
ATOM 2487 C CA . GLN A 1 307 ? 13.099 -6.715 -30.832 1.00 81.31 307 GLN A CA 1
ATOM 2488 C C . GLN A 1 307 ? 12.425 -5.361 -31.109 1.00 81.31 307 GLN A C 1
ATOM 2490 O O . GLN A 1 307 ? 11.849 -4.760 -30.198 1.00 81.31 307 GLN A O 1
ATOM 2495 N N . ASN A 1 308 ? 12.458 -4.872 -32.353 1.00 77.31 308 ASN A N 1
ATOM 2496 C CA . ASN A 1 308 ? 11.766 -3.636 -32.726 1.00 77.31 308 ASN A CA 1
ATOM 2497 C C . ASN A 1 308 ? 10.238 -3.791 -32.653 1.00 77.31 308 ASN A C 1
ATOM 2499 O O . ASN A 1 308 ? 9.557 -2.876 -32.188 1.00 77.31 308 ASN A O 1
ATOM 2503 N N . GLU A 1 309 ? 9.694 -4.938 -33.061 1.00 80.12 309 GLU A N 1
ATOM 2504 C CA . GLU A 1 309 ? 8.260 -5.236 -32.943 1.00 80.12 309 GLU A CA 1
ATOM 2505 C C . GLU A 1 309 ? 7.814 -5.342 -31.478 1.00 80.12 309 GLU A C 1
ATOM 2507 O O . GLU A 1 309 ? 6.794 -4.774 -31.081 1.00 80.12 309 GLU A O 1
ATOM 2512 N N . LYS A 1 310 ? 8.601 -6.030 -30.642 1.00 81.44 310 LYS A N 1
ATOM 2513 C CA . LYS A 1 310 ? 8.386 -6.106 -29.189 1.00 81.44 310 LYS A CA 1
ATOM 2514 C C . LYS A 1 310 ? 8.374 -4.712 -28.560 1.00 81.44 310 LYS A C 1
ATOM 2516 O O . LYS A 1 310 ? 7.504 -4.415 -27.742 1.00 81.44 310 LYS A O 1
ATOM 2521 N N . TRP A 1 311 ? 9.287 -3.837 -28.979 1.00 76.50 311 TRP A N 1
ATOM 2522 C CA . TRP A 1 311 ? 9.309 -2.451 -28.521 1.00 76.50 311 TRP A CA 1
ATOM 2523 C C . TRP A 1 311 ? 8.049 -1.676 -28.926 1.00 76.50 311 TRP A C 1
ATOM 2525 O O . TRP A 1 311 ? 7.460 -0.983 -28.097 1.00 76.50 311 TRP A O 1
ATOM 2535 N N . GLN A 1 312 ? 7.589 -1.817 -30.171 1.00 74.44 312 GLN A N 1
ATOM 2536 C CA . GLN A 1 312 ? 6.352 -1.170 -30.617 1.00 74.44 312 GLN A CA 1
ATOM 2537 C C . GLN A 1 312 ? 5.142 -1.593 -29.778 1.00 74.44 312 GLN A C 1
ATOM 2539 O O . GLN A 1 312 ? 4.340 -0.742 -29.408 1.00 74.44 312 GLN A O 1
ATOM 2544 N N . LYS A 1 313 ? 5.059 -2.866 -29.378 1.00 76.31 313 LYS A N 1
ATOM 2545 C CA . LYS A 1 313 ? 4.021 -3.334 -28.445 1.00 76.31 313 LYS A CA 1
ATOM 2546 C C . LYS A 1 313 ? 4.157 -2.700 -27.054 1.00 76.31 313 LYS A C 1
ATOM 2548 O O . LYS A 1 313 ? 3.159 -2.265 -26.488 1.00 76.31 313 LYS A O 1
ATOM 2553 N N . ASN A 1 314 ? 5.377 -2.567 -26.521 1.00 70.06 314 ASN A N 1
ATOM 2554 C CA . ASN A 1 314 ? 5.618 -1.888 -25.237 1.00 70.06 314 ASN A CA 1
ATOM 2555 C C . ASN A 1 314 ? 5.169 -0.411 -25.257 1.00 70.06 314 ASN A C 1
ATOM 2557 O O . ASN A 1 314 ? 4.721 0.108 -24.234 1.00 70.06 314 ASN A O 1
ATOM 2561 N N . LEU A 1 315 ? 5.242 0.273 -26.408 1.00 66.19 315 LEU A N 1
ATOM 2562 C CA . LEU A 1 315 ? 4.742 1.648 -26.560 1.00 66.19 315 LEU A CA 1
ATOM 2563 C C . LEU A 1 315 ? 3.232 1.773 -26.328 1.00 66.19 315 LEU A C 1
ATOM 2565 O O . LEU A 1 315 ? 2.759 2.869 -26.005 1.00 66.19 315 LEU A O 1
ATOM 2569 N N . GLU A 1 316 ? 2.488 0.688 -26.511 1.00 67.56 316 GLU A N 1
ATOM 2570 C CA . GLU A 1 316 ? 1.034 0.623 -26.374 1.00 67.56 316 GLU A CA 1
ATOM 2571 C C . GLU A 1 316 ? 0.588 0.142 -24.983 1.00 67.56 316 GLU A C 1
ATOM 2573 O O . GLU A 1 316 ? -0.587 0.288 -24.643 1.00 67.56 316 GLU A O 1
ATOM 2578 N N . GLU A 1 317 ? 1.503 -0.368 -24.145 1.00 65.75 317 GLU A N 1
ATOM 2579 C CA . GLU A 1 317 ? 1.163 -0.856 -22.805 1.00 65.75 317 GLU A CA 1
ATOM 2580 C C . GLU A 1 317 ? 0.611 0.276 -21.902 1.00 65.75 317 GLU A C 1
ATOM 2582 O O . GLU A 1 317 ? 1.181 1.380 -21.838 1.00 65.75 317 GLU A O 1
ATOM 2587 N N . PRO A 1 318 ? -0.486 0.018 -21.156 1.00 61.81 318 PRO A N 1
ATOM 2588 C CA . PRO A 1 318 ? -1.011 0.965 -20.177 1.00 61.81 318 PRO A CA 1
ATOM 2589 C C . PRO A 1 318 ? 0.015 1.242 -19.067 1.00 61.81 318 PRO A C 1
ATOM 2591 O O . PRO A 1 318 ? 0.920 0.447 -18.816 1.00 61.81 318 PRO A O 1
ATOM 2594 N N . GLY A 1 319 ? -0.135 2.379 -18.375 1.00 65.69 319 GLY A N 1
ATOM 2595 C CA . GLY A 1 319 ? 0.744 2.765 -17.263 1.00 65.69 319 GLY A CA 1
ATOM 2596 C C . GLY A 1 319 ? 0.884 1.674 -16.198 1.00 65.69 319 GLY A C 1
ATOM 2597 O O . GLY A 1 319 ? -0.042 0.891 -15.959 1.00 65.69 319 GLY A O 1
ATOM 2598 N N . LEU A 1 320 ? 2.044 1.636 -15.532 1.00 72.69 320 LEU A N 1
ATOM 2599 C CA . LEU A 1 320 ? 2.417 0.585 -14.585 1.00 72.69 320 LEU A CA 1
ATOM 2600 C C . LEU A 1 320 ? 1.330 0.319 -13.541 1.00 72.69 320 LEU A C 1
ATOM 2602 O O . LEU A 1 320 ? 1.014 -0.825 -13.222 1.00 72.69 320 LEU A O 1
ATOM 2606 N N . ILE A 1 321 ? 0.767 1.386 -12.983 1.00 68.44 321 ILE A N 1
ATOM 2607 C CA . ILE A 1 321 ? -0.195 1.258 -11.892 1.00 68.44 321 ILE A CA 1
ATOM 2608 C C . ILE A 1 321 ? -1.510 0.671 -12.400 1.00 68.44 321 ILE A C 1
ATOM 2610 O O . ILE A 1 321 ? -2.061 -0.214 -11.752 1.00 68.44 321 ILE A O 1
ATOM 2614 N N . ALA A 1 322 ? -1.969 1.067 -13.587 1.00 66.69 322 ALA A N 1
ATOM 2615 C CA . ALA A 1 322 ? -3.173 0.502 -14.191 1.00 66.69 322 ALA A CA 1
ATOM 2616 C C . ALA A 1 322 ? -3.033 -1.011 -14.451 1.00 66.69 322 ALA A C 1
ATOM 2618 O O . ALA A 1 322 ? -3.974 -1.765 -14.205 1.00 66.69 322 ALA A O 1
ATOM 2619 N N . SER A 1 323 ? -1.847 -1.479 -14.865 1.00 68.88 323 SER A N 1
ATOM 2620 C CA . SER A 1 323 ? -1.599 -2.913 -15.098 1.00 68.88 323 SER A CA 1
ATOM 2621 C C . SER A 1 323 ? -1.469 -3.742 -13.810 1.00 68.88 323 SER A C 1
ATOM 2623 O O . SER A 1 323 ? -1.695 -4.956 -13.828 1.00 68.88 323 SER A O 1
ATOM 2625 N N . LEU A 1 324 ? -1.137 -3.102 -12.682 1.00 66.94 324 LEU A N 1
ATOM 2626 C CA . LEU A 1 324 ? -0.972 -3.755 -11.381 1.00 66.94 324 LEU A CA 1
ATOM 2627 C C . LEU A 1 324 ? -2.222 -3.705 -10.496 1.00 66.94 324 LEU A C 1
ATOM 2629 O O . LEU A 1 324 ? -2.475 -4.666 -9.775 1.00 66.94 324 LEU A O 1
ATOM 2633 N N . VAL A 1 325 ? -3.018 -2.636 -10.567 1.00 61.91 325 VAL A N 1
ATOM 2634 C CA . VAL A 1 325 ? -4.255 -2.473 -9.779 1.00 61.91 325 VAL A CA 1
ATOM 2635 C C . VAL A 1 325 ? -5.365 -3.417 -10.250 1.00 61.91 325 VAL A C 1
ATOM 2637 O O . VAL A 1 325 ? -6.196 -3.837 -9.449 1.00 61.91 325 VAL A O 1
ATOM 2640 N N . ALA A 1 326 ? -5.348 -3.835 -11.518 1.00 50.06 326 ALA A N 1
ATOM 2641 C CA . ALA A 1 326 ? -6.337 -4.760 -12.076 1.00 50.06 326 ALA A CA 1
ATOM 2642 C C . ALA A 1 326 ? -6.210 -6.216 -11.579 1.00 50.06 326 ALA A C 1
ATOM 2644 O O . ALA A 1 326 ? -7.044 -7.053 -11.921 1.00 50.06 326 ALA A O 1
ATOM 2645 N N . LYS A 1 327 ? -5.179 -6.558 -10.793 1.00 46.09 327 LYS A N 1
ATOM 2646 C CA . LYS A 1 327 ? -4.977 -7.925 -10.294 1.00 46.09 327 LYS A CA 1
ATOM 2647 C C . LYS A 1 327 ? -5.126 -7.951 -8.774 1.00 46.09 327 LYS A C 1
ATOM 2649 O O . LYS A 1 327 ? -4.234 -7.456 -8.087 1.00 46.09 327 LYS A O 1
ATOM 2654 N N . PRO A 1 328 ? -6.196 -8.552 -8.220 1.00 41.59 328 PRO A N 1
ATOM 2655 C CA . PRO A 1 328 ? -6.302 -8.750 -6.781 1.00 41.59 328 PRO A CA 1
ATOM 2656 C C . PRO A 1 328 ? -5.187 -9.707 -6.348 1.00 41.59 328 PRO A C 1
ATOM 2658 O O . PRO A 1 328 ? -5.289 -10.917 -6.530 1.00 41.59 328 PRO A O 1
ATOM 2661 N N . SER A 1 329 ? -4.068 -9.189 -5.835 1.00 42.88 329 SER A N 1
ATOM 2662 C CA . SER A 1 329 ? -2.996 -10.047 -5.333 1.00 42.88 329 SER A CA 1
ATOM 2663 C C . SER A 1 329 ? -3.261 -10.387 -3.872 1.00 42.88 329 SER A C 1
ATOM 2665 O O . SER A 1 329 ? -3.045 -9.590 -2.960 1.00 42.88 329 SER A O 1
ATOM 2667 N N . TYR A 1 330 ? -3.751 -11.603 -3.688 1.00 41.97 330 TYR A N 1
ATOM 2668 C CA . TYR A 1 330 ? -3.980 -12.295 -2.433 1.00 41.97 330 TYR A CA 1
ATOM 2669 C C . TYR A 1 330 ? -2.694 -12.397 -1.603 1.00 41.97 330 TYR A C 1
ATOM 2671 O O . TYR A 1 330 ? -1.889 -13.296 -1.819 1.00 41.97 330 TYR A O 1
ATOM 2679 N N . MET A 1 331 ? -2.517 -11.546 -0.598 1.00 39.16 331 MET A N 1
ATOM 2680 C CA . MET A 1 331 ? -1.676 -11.894 0.548 1.00 39.16 331 MET A CA 1
ATOM 2681 C C . MET A 1 331 ? -2.300 -11.353 1.817 1.00 39.16 331 MET A C 1
ATOM 2683 O O . MET A 1 331 ? -2.045 -10.236 2.249 1.00 39.16 331 MET A O 1
ATOM 2687 N N . VAL A 1 332 ? -3.123 -12.197 2.428 1.00 41.25 332 VAL A N 1
ATOM 2688 C CA . VAL A 1 332 ? -3.559 -11.980 3.795 1.00 41.25 332 VAL A CA 1
ATOM 2689 C C . VAL A 1 332 ? -3.489 -13.305 4.528 1.00 41.25 332 VAL A C 1
ATOM 2691 O O . VAL A 1 332 ? -3.945 -14.338 4.027 1.00 41.25 332 VAL A O 1
ATOM 2694 N N . SER A 1 333 ? -2.877 -13.271 5.709 1.00 44.84 333 SER A N 1
ATOM 2695 C CA . SER A 1 333 ? -2.850 -14.380 6.656 1.00 44.84 333 SER A CA 1
ATOM 2696 C C . SER A 1 333 ? -4.266 -14.911 6.923 1.00 44.84 333 SER A C 1
ATOM 2698 O O . SER A 1 333 ? -5.259 -14.204 6.748 1.00 44.84 333 SER A O 1
ATOM 2700 N N . ARG A 1 334 ? -4.381 -16.159 7.393 1.00 43.16 334 ARG A N 1
ATOM 2701 C CA . ARG A 1 334 ? -5.675 -16.806 7.694 1.00 43.16 334 ARG A CA 1
ATOM 2702 C C . ARG A 1 334 ? -6.567 -15.961 8.629 1.00 43.16 334 ARG A C 1
ATOM 2704 O O . ARG A 1 334 ? -7.776 -15.946 8.442 1.00 43.16 334 ARG A O 1
ATOM 2711 N N . ARG A 1 335 ? -5.963 -15.208 9.563 1.00 41.69 335 ARG A N 1
ATOM 2712 C CA . ARG A 1 335 ? -6.646 -14.234 10.442 1.00 41.69 335 ARG A CA 1
ATOM 2713 C C . ARG A 1 335 ? -7.078 -12.963 9.715 1.00 41.69 335 ARG A C 1
ATOM 2715 O O . ARG A 1 335 ? -8.183 -12.489 9.935 1.00 41.69 335 ARG A O 1
ATOM 2722 N N . GLY A 1 336 ? -6.245 -12.427 8.827 1.00 38.78 336 GLY A N 1
ATOM 2723 C CA . GLY A 1 336 ? -6.631 -11.260 8.044 1.00 38.78 336 GLY A CA 1
ATOM 2724 C C . GLY A 1 336 ? -7.697 -11.576 6.989 1.00 38.78 336 GLY A C 1
ATOM 2725 O O . GLY A 1 336 ? -8.522 -10.721 6.728 1.00 38.78 336 GLY A O 1
ATOM 2726 N N . LYS A 1 337 ? -7.790 -12.814 6.476 1.00 44.03 337 LYS A N 1
ATOM 2727 C CA . LYS A 1 337 ? -8.939 -13.252 5.656 1.00 44.03 337 LYS A CA 1
ATOM 2728 C C . LYS A 1 337 ? -10.268 -13.238 6.419 1.00 44.03 337 LYS A C 1
ATOM 2730 O O . LYS A 1 337 ? -11.283 -12.959 5.806 1.00 44.03 337 LYS A O 1
ATOM 2735 N N . GLN A 1 338 ? -10.272 -13.522 7.723 1.00 42.78 338 GLN A N 1
ATOM 2736 C CA . GLN A 1 338 ? -11.496 -13.475 8.540 1.00 42.78 338 GLN A CA 1
ATOM 2737 C C . GLN A 1 338 ? -11.945 -12.044 8.871 1.00 42.78 338 GLN A C 1
ATOM 2739 O O . GLN A 1 338 ? -13.125 -11.830 9.105 1.00 42.78 338 GLN A O 1
ATOM 2744 N N . LEU A 1 339 ? -11.026 -11.071 8.868 1.00 41.44 339 LEU A N 1
ATOM 2745 C CA . LEU A 1 339 ? -11.335 -9.644 9.046 1.00 41.44 339 LEU A CA 1
ATOM 2746 C C . LEU A 1 339 ? -11.539 -8.893 7.716 1.00 41.44 339 LEU A C 1
ATOM 2748 O O . LEU A 1 339 ? -12.069 -7.790 7.725 1.00 41.44 339 LEU A O 1
ATOM 2752 N N . LEU A 1 340 ? -11.115 -9.481 6.591 1.00 40.66 340 LEU A N 1
ATOM 2753 C CA . LEU A 1 340 ? -11.259 -8.953 5.226 1.00 40.66 340 LEU A CA 1
ATOM 2754 C C . LEU A 1 340 ? -12.358 -9.653 4.422 1.00 40.66 340 LEU A C 1
ATOM 2756 O O . LEU A 1 340 ? -12.403 -9.486 3.209 1.00 40.66 340 LEU A O 1
ATOM 2760 N N . GLN A 1 341 ? -13.232 -10.433 5.061 1.00 37.72 341 GLN A N 1
ATOM 2761 C CA . GLN A 1 341 ? -14.529 -10.769 4.467 1.00 37.72 341 GLN A CA 1
ATOM 2762 C C . GLN A 1 341 ? -15.460 -9.559 4.609 1.00 37.72 341 GLN A C 1
ATOM 2764 O O . GLN A 1 341 ? -16.450 -9.581 5.332 1.00 37.72 341 GLN A O 1
ATOM 2769 N N . CYS A 1 342 ? -15.046 -8.484 3.946 1.00 42.75 342 CYS A N 1
ATOM 2770 C CA . CYS A 1 342 ? -15.938 -7.676 3.144 1.00 42.75 342 CYS A CA 1
ATOM 2771 C C . CYS A 1 342 ? -16.049 -8.428 1.799 1.00 42.75 342 CYS A C 1
ATOM 2773 O O . CYS A 1 342 ? -17.177 -8.577 1.306 1.00 42.75 342 CYS A O 1
#

pLDDT: mean 75.84, std 18.9, range [25.25, 95.94]